Protein AF-A0A1V9ZSR0-F1 (afdb_monomer)

InterPro domains:
  IPR003439 ABC transporter-like, ATP-binding domain [PF00005] (178-309)
  IPR027417 P-loop containing nucleoside triphosphate hydrolase [G3DSA:3.40.50.300] (147-309)
  IPR027417 P-loop containing nucleoside triphosphate hydrolase [SSF52540] (153-309)
  IPR036640 ABC transporter type 1, transmembrane domain superfamily [G3DSA:1.20.1560.10] (23-143)
  IPR036640 ABC transporter type 1, transmembrane domain superfamily [SSF90123] (24-141)
  IPR050173 ATP-binding cassette transporter C-like [PTHR24223] (34-309)

Radius of gyration: 32.88 Å; Cα contacts (8 Å, |Δi|>4): 222; chains: 1; bounding box: 76×57×91 Å

Organism: NCBI:txid74557

Structure (mmCIF, N/CA/C/O backbone):
data_AF-A0A1V9ZSR0-F1
#
_entry.id   AF-A0A1V9ZSR0-F1
#
loop_
_atom_site.group_PDB
_atom_site.id
_atom_site.type_symbol
_atom_site.label_atom_id
_atom_site.label_alt_id
_atom_site.label_comp_id
_atom_site.label_asym_id
_atom_site.label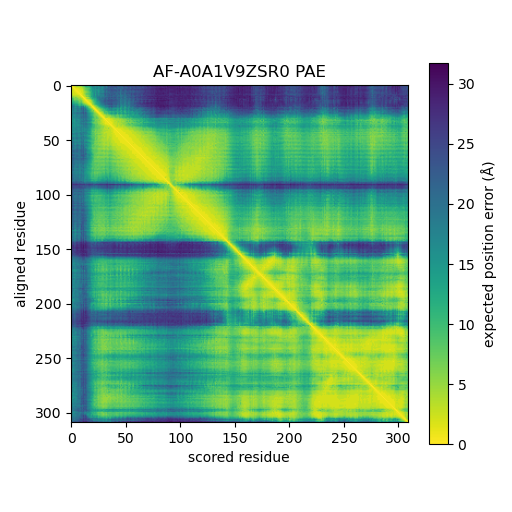_entity_id
_atom_site.label_seq_id
_atom_site.pdbx_PDB_ins_code
_atom_site.Cartn_x
_atom_site.Cartn_y
_atom_site.Cartn_z
_atom_site.occupancy
_atom_site.B_iso_or_equiv
_atom_site.auth_seq_id
_atom_site.auth_comp_id
_atom_site.auth_asym_id
_atom_site.auth_atom_id
_atom_site.pdbx_PDB_model_num
ATOM 1 N N . MET A 1 1 ? -5.307 -11.566 3.107 1.00 38.50 1 MET A N 1
ATOM 2 C CA . MET A 1 1 ? -4.228 -11.381 2.099 1.00 38.50 1 MET A CA 1
ATOM 3 C C . MET A 1 1 ? -3.275 -12.587 1.976 1.00 38.50 1 MET A C 1
ATOM 5 O O . MET A 1 1 ? -3.103 -13.081 0.871 1.00 38.50 1 MET A O 1
ATOM 9 N N . ARG A 1 2 ? -2.743 -13.153 3.077 1.00 34.56 2 ARG A N 1
ATOM 10 C CA . ARG A 1 2 ? -1.835 -14.334 3.077 1.00 34.56 2 ARG A CA 1
ATOM 11 C C . ARG A 1 2 ? -2.374 -15.590 2.365 1.00 34.56 2 ARG A C 1
ATOM 13 O O . ARG A 1 2 ? -1.640 -16.283 1.673 1.00 34.56 2 ARG A O 1
ATOM 20 N N . VAL A 1 3 ? -3.681 -15.845 2.465 1.00 35.69 3 VAL A N 1
ATOM 21 C CA . VAL A 1 3 ? -4.345 -16.976 1.785 1.00 35.69 3 VAL A CA 1
ATOM 22 C C . VAL A 1 3 ? -4.452 -16.764 0.269 1.00 35.69 3 VAL A C 1
ATOM 24 O O . VAL A 1 3 ? -4.444 -17.734 -0.482 1.00 35.69 3 VAL A O 1
ATOM 27 N N . ALA A 1 4 ? -4.521 -15.514 -0.201 1.00 33.56 4 ALA A N 1
ATOM 28 C CA . ALA A 1 4 ? -4.600 -15.207 -1.630 1.00 33.56 4 ALA A CA 1
ATOM 29 C C . ALA A 1 4 ? -3.247 -15.422 -2.324 1.00 33.56 4 ALA A C 1
ATOM 31 O O . ALA A 1 4 ? -3.214 -16.001 -3.404 1.00 33.56 4 ALA A O 1
ATOM 32 N N . ILE A 1 5 ? -2.145 -15.051 -1.664 1.00 42.84 5 ILE A N 1
ATOM 33 C CA . ILE A 1 5 ? -0.777 -15.288 -2.150 1.00 42.84 5 ILE A CA 1
ATOM 34 C C . ILE A 1 5 ? -0.454 -16.786 -2.143 1.00 42.84 5 ILE A C 1
ATOM 36 O O . ILE A 1 5 ? 0.040 -17.302 -3.140 1.00 42.84 5 ILE A O 1
ATOM 40 N N . ALA A 1 6 ? -0.822 -17.513 -1.080 1.00 40.66 6 ALA A N 1
ATOM 41 C CA . ALA A 1 6 ? -0.688 -18.969 -1.052 1.00 40.66 6 ALA A CA 1
ATOM 42 C C . ALA A 1 6 ? -1.517 -19.636 -2.167 1.00 40.66 6 ALA A C 1
ATOM 44 O O . ALA A 1 6 ? -0.995 -20.452 -2.918 1.00 40.66 6 ALA A O 1
ATOM 45 N N . ARG A 1 7 ? -2.787 -19.246 -2.354 1.00 40.16 7 ARG A N 1
ATOM 46 C CA . ARG A 1 7 ? -3.617 -19.763 -3.459 1.00 40.16 7 ARG A CA 1
ATOM 47 C C . ARG A 1 7 ? -3.071 -19.408 -4.838 1.00 40.16 7 ARG A C 1
ATOM 49 O O . ARG A 1 7 ? -3.235 -20.212 -5.746 1.00 40.16 7 ARG A O 1
ATOM 56 N N . ALA A 1 8 ? -2.446 -18.242 -4.996 1.00 40.38 8 ALA A N 1
ATOM 57 C CA . ALA A 1 8 ? -1.778 -17.875 -6.235 1.00 40.38 8 ALA A CA 1
ATOM 58 C C . ALA A 1 8 ? -0.561 -18.779 -6.468 1.00 40.38 8 ALA A C 1
ATOM 60 O O . ALA A 1 8 ? -0.513 -19.422 -7.500 1.00 40.38 8 ALA A O 1
ATOM 61 N N . LEU A 1 9 ? 0.348 -18.916 -5.496 1.00 43.06 9 LEU A N 1
ATOM 62 C CA . LEU A 1 9 ? 1.565 -19.741 -5.588 1.00 43.06 9 LEU A CA 1
ATOM 63 C C . LEU A 1 9 ? 1.313 -21.242 -5.814 1.00 43.06 9 LEU A C 1
ATOM 65 O O . LEU A 1 9 ? 2.171 -21.903 -6.386 1.00 43.06 9 LEU A O 1
ATOM 69 N N . TYR A 1 10 ? 0.173 -21.773 -5.361 1.00 47.12 10 TYR A N 1
ATOM 70 C CA . TYR A 1 10 ? -0.208 -23.181 -5.544 1.00 47.12 10 TYR A CA 1
ATOM 71 C C . TYR A 1 10 ? -1.084 -23.441 -6.781 1.00 47.12 10 TYR A C 1
ATOM 73 O O . TYR A 1 10 ? -1.443 -24.589 -7.040 1.00 47.12 10 TYR A O 1
ATOM 81 N N . GLN A 1 11 ? -1.462 -22.414 -7.546 1.00 41.16 11 GLN A N 1
ATOM 82 C CA . GLN A 1 11 ? -2.128 -22.625 -8.831 1.00 41.16 11 GLN A CA 1
ATOM 83 C C . GLN A 1 11 ? -1.070 -22.860 -9.905 1.00 41.16 11 GLN A C 1
ATOM 85 O O . GLN A 1 11 ? -0.485 -21.892 -10.368 1.00 41.16 11 GLN A O 1
ATOM 90 N N . ASP A 1 12 ? -0.841 -24.101 -10.339 1.00 38.28 12 ASP A N 1
ATOM 91 C CA . ASP A 1 12 ? 0.013 -24.385 -11.504 1.00 38.28 12 ASP A CA 1
ATOM 92 C C . ASP A 1 12 ? -0.436 -23.541 -12.709 1.00 38.28 12 ASP A C 1
ATOM 94 O O . ASP A 1 12 ? -1.454 -23.810 -13.351 1.00 38.28 12 ASP A O 1
ATOM 98 N N . LYS A 1 13 ? 0.289 -22.451 -12.967 1.00 44.69 13 LYS A N 1
ATOM 99 C CA . LYS A 1 13 ? 0.045 -21.520 -14.065 1.00 44.69 13 LYS A CA 1
ATOM 100 C C . LYS A 1 13 ? 1.369 -21.165 -14.708 1.00 44.69 13 LYS A C 1
ATOM 102 O O . LYS A 1 13 ? 2.335 -20.830 -14.026 1.00 44.69 13 LYS A O 1
ATOM 107 N N . ASP A 1 14 ? 1.360 -21.151 -16.033 1.00 37.88 14 ASP A N 1
ATOM 108 C CA . ASP A 1 14 ? 2.555 -20.963 -16.857 1.00 37.88 14 ASP A CA 1
ATOM 109 C C . ASP A 1 14 ? 3.159 -19.555 -16.754 1.00 37.88 14 ASP A C 1
ATOM 111 O O . ASP A 1 14 ? 4.296 -19.318 -17.165 1.00 37.88 14 ASP A O 1
ATOM 115 N N . THR A 1 15 ? 2.419 -18.565 -16.244 1.00 35.50 15 THR A N 1
ATOM 116 C CA . THR A 1 15 ? 2.908 -17.184 -16.155 1.00 35.50 15 THR A CA 1
ATOM 117 C C . THR A 1 15 ? 2.292 -16.438 -14.978 1.00 35.50 15 THR A C 1
ATOM 119 O O . THR A 1 15 ? 1.081 -16.237 -14.908 1.00 35.50 15 THR A O 1
ATOM 122 N N . TYR A 1 16 ? 3.154 -15.966 -14.080 1.00 44.91 16 TYR A N 1
ATOM 123 C CA . TYR A 1 16 ? 2.813 -15.020 -13.023 1.00 44.91 16 TYR A CA 1
ATOM 124 C C . TYR A 1 16 ? 3.445 -13.675 -13.364 1.00 44.91 16 TYR A C 1
ATOM 126 O O . TYR A 1 16 ? 4.667 -13.528 -13.304 1.00 44.91 16 TYR A O 1
ATOM 134 N N . LEU A 1 17 ? 2.621 -12.705 -13.750 1.00 40.00 17 LEU A N 1
ATOM 135 C CA . LEU A 1 17 ? 3.038 -11.311 -13.869 1.00 40.00 17 LEU A CA 1
ATOM 136 C C . LEU A 1 17 ? 2.990 -10.695 -12.469 1.00 40.00 17 LEU A C 1
ATOM 138 O O . LEU A 1 17 ? 1.942 -10.257 -12.005 1.00 40.00 17 LEU A O 1
ATOM 142 N N . LEU A 1 18 ? 4.125 -10.755 -11.774 1.00 45.31 18 LEU A N 1
ATOM 143 C CA . LEU A 1 18 ? 4.372 -9.989 -10.556 1.00 45.31 18 LEU A CA 1
ATOM 144 C C . LEU A 1 18 ? 4.968 -8.652 -10.996 1.00 45.31 18 LEU A C 1
ATOM 146 O O . LEU A 1 18 ? 6.127 -8.586 -11.404 1.00 45.31 18 LEU A O 1
ATOM 150 N N . ASP A 1 19 ? 4.136 -7.622 -10.990 1.00 43.19 19 ASP A N 1
ATOM 151 C CA . ASP A 1 19 ? 4.450 -6.271 -11.455 1.00 43.19 19 ASP A CA 1
ATOM 152 C C . ASP A 1 19 ? 5.243 -5.497 -10.382 1.00 43.19 19 ASP A C 1
ATOM 154 O O . ASP A 1 19 ? 4.685 -4.599 -9.770 1.00 43.19 19 ASP A O 1
ATOM 158 N N . ASP A 1 20 ? 6.477 -5.934 -10.055 1.00 49.72 20 ASP A N 1
ATOM 159 C CA . ASP A 1 20 ? 7.623 -5.098 -9.605 1.00 49.72 20 ASP A CA 1
ATOM 160 C C . ASP A 1 20 ? 8.626 -5.794 -8.647 1.00 49.72 20 ASP A C 1
ATOM 162 O O . ASP A 1 20 ? 8.288 -6.747 -7.934 1.00 49.72 20 ASP A O 1
ATOM 166 N N . PRO A 1 21 ? 9.853 -5.235 -8.496 1.00 44.72 21 PRO A N 1
ATOM 167 C CA . PRO A 1 21 ? 10.723 -5.430 -7.325 1.00 44.72 21 PRO A CA 1
ATOM 168 C C . PRO A 1 21 ? 10.053 -5.159 -5.958 1.00 44.72 21 PRO A C 1
ATOM 170 O O . PRO A 1 21 ? 10.631 -5.509 -4.932 1.00 44.72 21 PRO A O 1
ATOM 173 N N . LEU A 1 22 ? 8.836 -4.605 -5.905 1.00 44.34 22 LEU A N 1
ATOM 174 C CA . LEU A 1 22 ? 8.025 -4.478 -4.687 1.00 44.34 22 LEU A CA 1
ATOM 175 C C . LEU A 1 22 ? 7.529 -5.826 -4.138 1.00 44.34 22 LEU A C 1
ATOM 177 O O . LEU A 1 22 ? 7.299 -5.927 -2.935 1.00 44.34 22 LEU A O 1
ATOM 181 N N . ALA A 1 23 ? 7.476 -6.896 -4.942 1.00 49.56 23 ALA A N 1
ATOM 182 C CA . ALA A 1 23 ? 7.280 -8.252 -4.412 1.00 49.56 23 ALA A CA 1
ATOM 183 C C . ALA A 1 23 ? 8.415 -8.662 -3.443 1.00 49.56 23 ALA A C 1
ATOM 185 O O . ALA A 1 23 ? 8.215 -9.463 -2.532 1.00 49.56 23 ALA A O 1
ATOM 186 N N . ALA A 1 24 ? 9.604 -8.052 -3.556 1.00 46.72 24 ALA A N 1
ATOM 187 C CA . ALA A 1 24 ? 10.665 -8.231 -2.568 1.00 46.72 24 ALA A CA 1
ATOM 188 C C . ALA A 1 24 ? 10.344 -7.560 -1.217 1.00 46.72 24 ALA A C 1
ATOM 190 O O . ALA A 1 24 ? 10.884 -7.984 -0.198 1.00 46.72 24 ALA A O 1
ATOM 191 N N . VAL A 1 25 ? 9.443 -6.571 -1.162 1.00 49.88 25 VAL A N 1
ATOM 192 C CA . VAL A 1 25 ? 8.968 -5.983 0.106 1.00 49.88 25 VAL A CA 1
ATOM 193 C C . VAL A 1 25 ? 8.082 -6.973 0.870 1.00 49.88 25 VAL A C 1
ATOM 195 O O . VAL A 1 25 ? 8.162 -7.036 2.098 1.00 49.88 25 VAL A O 1
ATOM 198 N N . GLU A 1 26 ? 7.321 -7.826 0.174 1.00 54.66 26 GLU A N 1
ATOM 199 C CA . GLU A 1 26 ? 6.582 -8.932 0.806 1.00 54.66 26 GLU A CA 1
ATOM 200 C C . GLU A 1 26 ? 7.530 -9.930 1.489 1.00 54.66 26 GLU A C 1
ATOM 202 O O . GLU A 1 26 ? 7.230 -10.418 2.581 1.00 54.66 26 GLU A O 1
ATOM 207 N N . SER A 1 27 ? 8.736 -10.133 0.940 1.00 54.34 27 SER A N 1
ATOM 208 C CA . SER A 1 27 ? 9.739 -11.019 1.547 1.00 54.34 27 SER A CA 1
ATOM 209 C C . SER A 1 27 ? 10.166 -10.599 2.951 1.00 54.34 27 SER A C 1
ATOM 211 O O . SER A 1 27 ? 10.491 -11.456 3.771 1.00 54.34 27 SER A O 1
ATOM 213 N N . ARG A 1 28 ? 10.112 -9.298 3.272 1.00 58.88 28 ARG A N 1
ATOM 214 C CA . ARG A 1 28 ? 10.473 -8.799 4.604 1.00 58.88 28 ARG A CA 1
ATOM 215 C C . ARG A 1 28 ? 9.463 -9.245 5.660 1.00 58.88 28 ARG A C 1
ATOM 217 O O . ARG A 1 28 ? 9.859 -9.563 6.778 1.00 58.88 28 ARG A O 1
ATOM 224 N N . LYS A 1 29 ? 8.177 -9.305 5.297 1.00 62.16 29 LYS A N 1
ATOM 225 C CA . LYS A 1 29 ? 7.094 -9.729 6.199 1.00 62.16 29 LYS A CA 1
ATOM 226 C C . LYS A 1 29 ? 7.102 -11.238 6.442 1.00 62.16 29 LYS A C 1
ATOM 228 O O . LYS A 1 29 ? 6.816 -11.667 7.556 1.00 62.16 29 LYS A O 1
ATOM 233 N N . ASP A 1 30 ? 7.485 -12.020 5.435 1.00 67.75 30 ASP A N 1
ATOM 234 C CA . ASP A 1 30 ? 7.467 -13.487 5.491 1.00 67.75 30 ASP A CA 1
ATOM 235 C C . ASP A 1 30 ? 8.864 -14.110 5.697 1.00 67.75 30 ASP A C 1
ATOM 237 O O . ASP A 1 30 ? 9.028 -15.329 5.667 1.00 67.75 30 ASP A O 1
ATOM 241 N N . PHE A 1 31 ? 9.882 -13.293 5.988 1.00 70.75 31 PHE A N 1
ATOM 242 C CA . PHE A 1 31 ? 11.266 -13.739 6.188 1.00 70.75 31 PHE A CA 1
ATOM 243 C C . PHE A 1 31 ? 11.400 -14.822 7.269 1.00 70.75 31 PHE A C 1
ATOM 245 O O . PHE A 1 31 ? 12.129 -15.800 7.094 1.00 70.75 31 PHE A O 1
ATOM 252 N N . VAL A 1 32 ? 10.667 -14.677 8.379 1.00 76.31 32 VAL A N 1
ATOM 253 C CA . VAL A 1 32 ? 10.659 -15.660 9.476 1.00 76.31 32 VAL A CA 1
ATOM 254 C C . VAL A 1 32 ? 10.123 -17.008 8.993 1.00 76.31 32 VAL A C 1
ATOM 256 O O . VAL A 1 32 ? 10.671 -18.047 9.353 1.00 76.31 32 VAL A O 1
ATOM 259 N N . LEU A 1 33 ? 9.104 -16.994 8.129 1.00 74.56 33 LEU A N 1
ATOM 260 C CA . LEU A 1 33 ? 8.520 -18.193 7.534 1.00 74.56 33 LEU A CA 1
ATOM 261 C C . LEU A 1 33 ? 9.526 -18.872 6.599 1.00 74.56 33 LEU A C 1
ATOM 263 O O . LEU A 1 33 ? 9.777 -20.069 6.720 1.00 74.56 33 LEU A O 1
ATOM 267 N N . PHE A 1 34 ? 10.163 -18.106 5.712 1.00 77.50 34 PHE A N 1
ATOM 268 C CA . PHE A 1 34 ? 11.172 -18.645 4.797 1.00 77.50 34 PHE A CA 1
ATOM 269 C C . PHE A 1 34 ? 12.371 -19.235 5.534 1.00 77.50 34 PHE A C 1
ATOM 271 O O . PHE A 1 34 ? 12.889 -20.269 5.112 1.00 77.50 34 PHE A O 1
ATOM 278 N N . LYS A 1 35 ? 12.768 -18.623 6.656 1.00 78.44 35 LYS A N 1
ATOM 279 C CA . LYS A 1 35 ? 13.809 -19.160 7.533 1.00 78.44 35 LYS A CA 1
ATOM 280 C C . LYS A 1 35 ? 13.365 -20.428 8.256 1.00 78.44 35 LYS A C 1
ATOM 282 O O . LYS A 1 35 ? 14.154 -21.361 8.353 1.00 78.44 35 LYS A O 1
ATOM 287 N N . ALA A 1 36 ? 12.121 -20.478 8.728 1.00 81.94 36 ALA A N 1
ATOM 288 C CA . ALA A 1 36 ? 11.572 -21.647 9.410 1.00 81.94 36 ALA A CA 1
ATOM 289 C C . ALA A 1 36 ? 11.475 -22.876 8.491 1.00 81.94 36 ALA A C 1
ATOM 291 O O . ALA A 1 36 ? 11.762 -23.985 8.931 1.00 81.94 36 ALA A O 1
ATOM 292 N N . PHE A 1 37 ? 11.115 -22.684 7.219 1.00 84.81 37 PHE A N 1
ATOM 293 C CA . PHE A 1 37 ? 10.997 -23.774 6.241 1.00 84.81 37 PHE A CA 1
ATOM 294 C C . PHE A 1 37 ? 12.263 -24.020 5.406 1.00 84.81 37 PHE A C 1
ATOM 296 O O . PHE A 1 37 ? 12.279 -24.936 4.589 1.00 84.81 37 PHE A O 1
ATOM 303 N N . ASN A 1 38 ? 13.318 -23.227 5.608 1.00 84.62 38 ASN A N 1
ATOM 304 C CA . ASN A 1 38 ? 14.593 -23.327 4.897 1.00 84.62 38 ASN A CA 1
ATOM 305 C C . ASN A 1 38 ? 14.472 -23.242 3.350 1.00 84.62 38 ASN A C 1
ATOM 307 O O . ASN A 1 38 ? 15.120 -23.990 2.622 1.00 84.62 38 ASN A O 1
ATOM 311 N N . ILE A 1 39 ? 13.604 -22.351 2.841 1.00 84.12 39 ILE A N 1
ATOM 312 C CA . ILE A 1 39 ? 13.281 -22.193 1.397 1.00 84.12 39 ILE A CA 1
ATOM 313 C C . ILE A 1 39 ? 14.028 -20.989 0.768 1.00 84.12 39 ILE A C 1
ATOM 315 O O . ILE A 1 39 ? 13.742 -20.562 -0.352 1.00 84.12 39 ILE A O 1
ATOM 319 N N . GLN A 1 40 ? 15.008 -20.406 1.463 1.00 82.75 40 GLN A N 1
ATOM 320 C CA . GLN A 1 40 ? 15.670 -19.164 1.039 1.00 82.75 40 GLN A CA 1
ATOM 321 C C . GLN A 1 40 ? 16.329 -19.301 -0.337 1.00 82.75 40 GLN A C 1
ATOM 323 O O . GLN A 1 40 ? 16.150 -18.424 -1.178 1.00 82.75 40 GLN A O 1
ATOM 328 N N . ASP A 1 41 ? 17.012 -20.415 -0.604 1.00 85.06 41 ASP A N 1
ATOM 329 C CA . ASP A 1 41 ? 17.726 -20.624 -1.870 1.00 85.06 41 ASP A CA 1
ATOM 330 C C . ASP A 1 41 ? 16.773 -20.676 -3.070 1.00 85.06 41 ASP A C 1
ATOM 332 O O . ASP A 1 41 ? 17.037 -20.083 -4.117 1.00 85.06 41 ASP A O 1
ATOM 336 N N . THR A 1 42 ? 15.610 -21.314 -2.900 1.00 82.88 42 THR A N 1
ATOM 337 C CA . THR A 1 42 ? 14.574 -21.370 -3.944 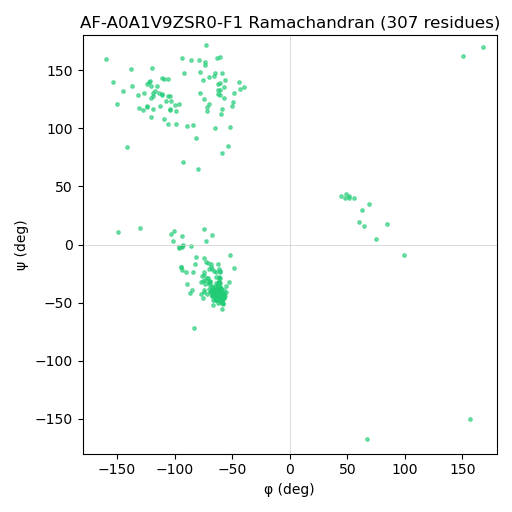1.00 82.88 42 THR A CA 1
ATOM 338 C C . THR A 1 42 ? 14.001 -19.979 -4.214 1.00 82.88 42 THR A C 1
ATOM 340 O O . THR A 1 42 ? 13.770 -19.602 -5.365 1.00 82.88 42 THR A O 1
ATOM 343 N N . TYR A 1 43 ? 13.802 -19.186 -3.159 1.00 79.12 43 TYR A N 1
ATOM 344 C CA . TYR A 1 43 ? 13.315 -17.816 -3.284 1.00 79.12 43 TYR A CA 1
ATOM 345 C C . TYR A 1 43 ? 14.344 -16.895 -3.959 1.00 79.12 43 TYR A C 1
ATOM 347 O O . TYR A 1 43 ? 13.991 -16.136 -4.861 1.00 79.12 43 TYR A O 1
ATOM 355 N N . ILE A 1 44 ? 15.622 -17.000 -3.583 1.00 82.38 44 ILE A N 1
ATOM 356 C CA . ILE A 1 44 ? 16.723 -16.244 -4.198 1.00 82.38 44 ILE A CA 1
ATOM 357 C C . ILE A 1 44 ? 16.834 -16.588 -5.686 1.00 82.38 44 ILE A C 1
ATOM 359 O O . ILE A 1 44 ? 16.908 -15.679 -6.514 1.00 82.38 44 ILE A O 1
ATOM 363 N N . ALA A 1 45 ? 16.769 -17.874 -6.044 1.00 85.88 45 ALA A N 1
ATOM 364 C CA . ALA A 1 45 ? 16.783 -18.310 -7.440 1.00 85.88 45 ALA A CA 1
ATOM 365 C C . ALA A 1 45 ? 15.603 -17.724 -8.237 1.00 85.88 45 ALA A C 1
ATOM 367 O O . ALA A 1 45 ? 15.780 -17.237 -9.356 1.00 85.88 45 ALA A O 1
ATOM 368 N N . LYS A 1 46 ? 14.403 -17.695 -7.642 1.00 83.38 46 LYS A N 1
ATOM 369 C CA . LYS A 1 46 ? 13.224 -17.065 -8.251 1.00 83.38 46 LYS A CA 1
ATOM 370 C C . LYS A 1 46 ? 13.420 -15.560 -8.452 1.00 83.38 46 LYS A C 1
ATOM 372 O O . LYS A 1 46 ? 13.115 -15.052 -9.530 1.00 83.38 46 LYS A O 1
ATOM 377 N N . GLN A 1 47 ? 13.949 -14.852 -7.454 1.00 79.94 47 GLN A N 1
ATOM 378 C CA . GLN A 1 47 ? 14.207 -13.414 -7.551 1.00 79.94 47 GLN A CA 1
ATOM 379 C C . GLN A 1 47 ? 15.266 -13.100 -8.617 1.00 79.94 47 GLN A C 1
ATOM 381 O O . GLN A 1 47 ? 15.096 -12.153 -9.385 1.00 79.94 47 GLN A O 1
ATOM 386 N N . ALA A 1 48 ? 16.319 -13.916 -8.712 1.00 85.06 48 ALA A N 1
ATOM 387 C CA . ALA A 1 48 ? 17.342 -13.792 -9.745 1.00 85.06 48 ALA A CA 1
ATOM 388 C C . ALA A 1 48 ? 16.751 -13.962 -11.155 1.00 85.06 48 ALA A C 1
ATOM 390 O O . ALA A 1 48 ? 17.058 -13.175 -12.045 1.00 85.06 48 ALA A O 1
ATOM 391 N N . LEU A 1 49 ? 15.839 -14.922 -11.346 1.00 88.31 49 LEU A N 1
ATOM 392 C CA . LEU A 1 49 ? 15.139 -15.123 -12.619 1.00 88.31 49 LEU A CA 1
ATOM 393 C C . LEU A 1 49 ? 14.259 -13.921 -12.997 1.00 88.31 49 LEU A C 1
ATOM 395 O O . LEU A 1 49 ? 14.214 -13.527 -14.163 1.00 88.31 49 LEU A O 1
ATOM 399 N N . LEU A 1 50 ? 13.554 -13.328 -12.029 1.00 82.69 50 LEU A N 1
ATOM 400 C CA . LEU A 1 50 ? 12.748 -12.124 -12.264 1.00 82.69 50 LEU A CA 1
ATOM 401 C C . LEU A 1 50 ? 13.625 -10.914 -12.616 1.00 82.69 50 LEU A C 1
ATOM 403 O O . LEU A 1 50 ? 13.294 -10.167 -13.539 1.00 82.69 50 LEU A O 1
ATOM 407 N N . LEU A 1 51 ? 14.758 -10.751 -11.928 1.00 85.31 51 LEU A N 1
ATOM 408 C CA . LEU A 1 51 ? 15.727 -9.702 -12.233 1.00 85.31 51 LEU A CA 1
ATOM 409 C C . LEU A 1 51 ? 16.316 -9.880 -13.637 1.00 85.31 51 LEU A C 1
ATOM 411 O O . LEU A 1 51 ? 16.365 -8.909 -14.387 1.00 85.31 51 LEU A O 1
ATOM 415 N N . ASP A 1 52 ? 16.691 -11.104 -14.015 1.00 89.62 52 ASP A N 1
ATOM 416 C CA . ASP A 1 52 ? 17.209 -11.422 -15.351 1.00 89.62 52 ASP A CA 1
ATOM 417 C C . ASP A 1 52 ? 16.172 -11.099 -16.441 1.00 89.62 52 ASP A C 1
ATOM 419 O O . ASP A 1 52 ? 16.491 -10.457 -17.439 1.00 89.62 52 ASP A O 1
ATOM 423 N N . LYS A 1 53 ? 14.888 -11.422 -16.229 1.00 86.56 53 LYS A N 1
ATOM 424 C CA . LYS A 1 53 ? 13.813 -11.025 -17.161 1.00 86.56 53 LYS A CA 1
ATOM 425 C C . LYS A 1 53 ? 13.743 -9.509 -17.369 1.00 86.56 53 LYS A C 1
ATOM 427 O O . LYS A 1 53 ? 13.643 -9.065 -18.514 1.00 86.56 53 LYS A O 1
ATOM 432 N N . ASN A 1 54 ? 13.820 -8.723 -16.294 1.00 84.00 54 ASN A N 1
ATOM 433 C CA . ASN A 1 54 ? 13.826 -7.262 -16.390 1.00 84.00 54 ASN A CA 1
ATOM 434 C C . ASN A 1 54 ? 15.104 -6.742 -17.075 1.00 84.00 54 ASN A C 1
ATOM 436 O O . ASN A 1 54 ? 15.046 -5.907 -17.978 1.00 84.00 54 ASN A O 1
ATOM 440 N N . GLN A 1 55 ? 16.265 -7.283 -16.700 1.00 87.31 55 GLN A N 1
ATOM 441 C CA . GLN A 1 55 ? 17.553 -6.913 -17.284 1.00 87.31 55 GLN A CA 1
ATOM 442 C C . GLN A 1 55 ? 17.624 -7.219 -18.777 1.00 87.31 55 GLN A C 1
ATOM 444 O O . GLN A 1 55 ? 18.156 -6.401 -19.521 1.00 87.31 55 GLN A O 1
ATOM 449 N N . ARG A 1 56 ? 17.050 -8.333 -19.244 1.00 88.19 56 ARG A N 1
ATOM 450 C CA . ARG A 1 56 ? 16.958 -8.643 -20.678 1.00 88.19 56 ARG A CA 1
ATOM 451 C C . ARG A 1 56 ? 16.201 -7.551 -21.426 1.00 88.19 56 ARG A C 1
ATOM 453 O O . ARG A 1 56 ? 16.726 -7.021 -22.400 1.00 88.19 56 ARG A O 1
ATOM 460 N N . ALA A 1 57 ? 15.014 -7.169 -20.952 1.00 83.44 57 ALA A N 1
ATOM 461 C CA . ALA A 1 57 ? 14.228 -6.101 -21.573 1.00 83.44 57 ALA A CA 1
ATOM 462 C C . ALA A 1 57 ? 14.985 -4.759 -21.587 1.00 83.44 57 ALA A C 1
ATOM 464 O O . ALA A 1 57 ? 15.026 -4.072 -22.610 1.00 83.44 57 ALA A O 1
ATOM 465 N N . TYR A 1 58 ? 15.648 -4.420 -20.480 1.00 82.75 58 TYR A N 1
ATOM 466 C CA . TYR A 1 58 ? 16.465 -3.212 -20.379 1.00 82.75 58 TYR A CA 1
ATOM 467 C C . TYR A 1 58 ? 17.681 -3.240 -21.320 1.00 82.75 58 TYR A C 1
ATOM 469 O O . TYR A 1 58 ? 17.957 -2.264 -22.018 1.00 82.75 58 TYR A O 1
ATOM 477 N N . TYR A 1 59 ? 18.376 -4.376 -21.398 1.00 89.62 59 TYR A N 1
ATOM 478 C CA . TYR A 1 59 ? 19.515 -4.576 -22.289 1.00 89.62 59 TYR A CA 1
ATOM 479 C C . TYR A 1 59 ? 19.111 -4.431 -23.757 1.00 89.62 59 TYR A C 1
ATOM 481 O O . TYR A 1 59 ? 19.790 -3.737 -24.509 1.00 89.62 59 TYR A O 1
ATOM 489 N N . LEU A 1 60 ? 17.977 -5.020 -24.152 1.00 88.25 60 LEU A N 1
ATOM 490 C CA . LEU A 1 60 ? 17.402 -4.864 -25.489 1.00 88.25 60 LEU A CA 1
ATOM 491 C C . LEU A 1 60 ? 17.145 -3.384 -25.831 1.00 88.25 60 LEU A C 1
ATOM 493 O O . LEU A 1 60 ? 17.485 -2.960 -26.933 1.00 88.25 60 LEU A O 1
ATOM 497 N N . SER A 1 61 ? 16.638 -2.590 -24.882 1.00 82.88 61 SER A N 1
ATOM 498 C CA . SER A 1 61 ? 16.408 -1.143 -25.058 1.00 82.88 61 SER A CA 1
ATOM 499 C C . SER A 1 61 ? 17.708 -0.334 -25.224 1.00 82.88 61 SER A C 1
ATOM 501 O O . SER A 1 61 ? 17.818 0.546 -26.091 1.00 82.88 61 SER A O 1
ATOM 503 N N . ILE A 1 62 ? 18.749 -0.659 -24.448 1.00 84.00 62 ILE A N 1
ATOM 504 C CA . ILE A 1 62 ? 20.078 -0.048 -24.624 1.00 84.00 62 ILE A CA 1
ATOM 505 C C . ILE A 1 62 ? 20.660 -0.440 -25.982 1.00 84.00 62 ILE A C 1
ATOM 507 O O . ILE A 1 62 ? 21.121 0.428 -26.724 1.00 84.00 62 ILE A O 1
ATOM 511 N N . ALA A 1 63 ? 20.614 -1.727 -26.326 1.00 89.5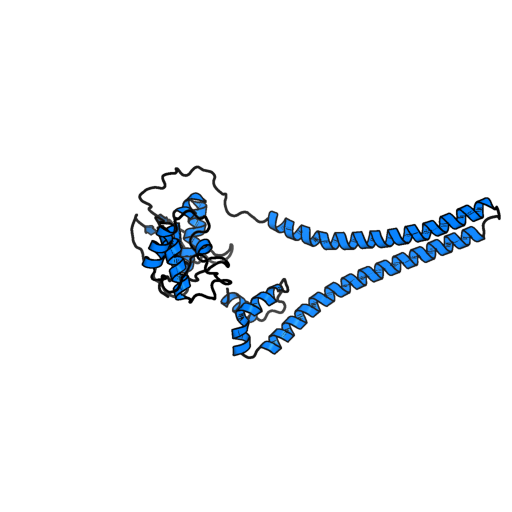6 63 ALA A N 1
ATOM 512 C CA . ALA A 1 63 ? 21.144 -2.241 -27.581 1.00 89.56 63 ALA A CA 1
ATOM 513 C C . ALA A 1 63 ? 20.465 -1.583 -28.792 1.00 89.56 63 ALA A C 1
ATOM 515 O O . ALA A 1 63 ? 21.162 -1.174 -29.721 1.00 89.56 63 ALA A O 1
ATOM 516 N N . SER A 1 64 ? 19.139 -1.392 -28.763 1.00 86.50 64 SER A N 1
ATOM 517 C CA . SER A 1 64 ? 18.423 -0.671 -29.824 1.00 86.50 64 SER A CA 1
ATOM 518 C C . SER A 1 64 ? 18.846 0.796 -29.930 1.00 86.50 64 SER A C 1
ATOM 520 O O . SER A 1 64 ? 18.999 1.308 -31.038 1.00 86.50 64 SER A O 1
ATOM 522 N N . THR A 1 65 ? 19.104 1.459 -28.798 1.00 82.31 65 THR A N 1
ATOM 523 C CA . THR A 1 65 ? 19.577 2.854 -28.778 1.00 82.31 65 THR A CA 1
ATOM 524 C C . THR A 1 65 ? 20.989 2.971 -29.361 1.00 82.31 65 THR A C 1
ATOM 526 O O . THR A 1 65 ? 21.248 3.849 -30.184 1.00 82.31 65 THR A O 1
ATOM 529 N N . CYS A 1 66 ? 21.899 2.065 -28.989 1.00 85.75 66 CYS A N 1
ATOM 530 C CA . CYS A 1 66 ? 23.259 2.020 -29.533 1.00 85.75 66 CYS A CA 1
ATOM 531 C C . CYS A 1 66 ? 23.267 1.701 -31.032 1.00 85.75 66 CYS A C 1
ATOM 533 O O . CYS A 1 66 ? 23.996 2.334 -31.793 1.00 85.75 66 CYS A O 1
ATOM 535 N N . TRP A 1 67 ? 22.439 0.747 -31.466 1.00 89.56 67 TRP A N 1
ATOM 536 C CA . TRP A 1 67 ? 22.307 0.396 -32.879 1.00 89.56 67 TRP A CA 1
ATOM 537 C C . TRP A 1 67 ? 21.844 1.591 -33.718 1.00 89.56 67 TRP A C 1
ATOM 539 O O . TRP A 1 67 ? 22.427 1.867 -34.766 1.00 89.56 67 TRP A O 1
ATOM 549 N N . LEU A 1 68 ? 20.842 2.332 -33.235 1.00 86.06 68 LEU A N 1
ATOM 550 C CA . LEU A 1 68 ? 20.366 3.547 -33.892 1.00 86.06 68 LEU A CA 1
ATOM 551 C C . LEU A 1 68 ? 21.464 4.619 -33.951 1.00 86.06 68 LEU A C 1
ATOM 553 O O . LEU A 1 68 ? 21.671 5.216 -35.006 1.00 86.06 68 LEU A O 1
ATOM 557 N N . GLY A 1 69 ? 22.202 4.814 -32.854 1.00 84.62 69 GLY A N 1
ATOM 558 C CA . GLY A 1 69 ? 23.320 5.758 -32.789 1.00 84.62 69 GLY A CA 1
ATOM 559 C C . GLY A 1 69 ? 24.404 5.467 -33.830 1.00 84.62 69 GLY A C 1
ATOM 560 O O . GLY A 1 69 ? 24.743 6.349 -34.617 1.00 84.62 69 GLY A O 1
ATOM 561 N N . LEU A 1 70 ? 24.863 4.213 -33.912 1.00 88.25 70 LEU A N 1
ATOM 562 C CA . LEU A 1 70 ? 25.865 3.780 -34.897 1.00 88.25 70 LEU A CA 1
ATOM 563 C C . LEU A 1 70 ? 25.399 3.997 -36.343 1.00 88.25 70 LEU A C 1
ATOM 565 O O . LEU A 1 70 ? 26.194 4.356 -37.211 1.00 88.25 70 LEU A O 1
ATOM 569 N N . ARG A 1 71 ? 24.109 3.782 -36.629 1.00 87.88 71 ARG A N 1
ATOM 570 C CA . ARG A 1 71 ? 23.551 4.009 -37.972 1.00 87.88 71 ARG A CA 1
ATOM 571 C C . ARG A 1 71 ? 23.519 5.487 -38.341 1.00 87.88 71 ARG A C 1
ATOM 573 O O . ARG A 1 71 ? 23.839 5.813 -39.482 1.00 87.88 71 ARG A O 1
ATOM 580 N N . LEU A 1 72 ? 23.169 6.362 -37.400 1.00 85.31 72 LEU A N 1
ATOM 581 C CA . LEU A 1 72 ? 23.172 7.808 -37.624 1.00 85.31 72 LEU A CA 1
ATOM 582 C C . LEU A 1 72 ? 24.591 8.341 -37.859 1.00 85.31 72 LEU A C 1
ATOM 584 O O . LEU A 1 72 ? 24.796 9.101 -38.800 1.00 85.31 72 LEU A O 1
ATOM 588 N N . GLU A 1 73 ? 25.573 7.886 -37.077 1.00 86.00 73 GLU A N 1
ATOM 589 C CA . GLU A 1 73 ? 26.986 8.252 -37.271 1.00 86.00 73 GLU A CA 1
ATOM 590 C C . GLU A 1 73 ? 27.540 7.739 -38.610 1.00 86.00 73 GLU A C 1
ATOM 592 O O . GLU A 1 73 ? 28.281 8.440 -39.301 1.00 86.00 73 GLU A O 1
ATOM 597 N N . PHE A 1 74 ? 27.145 6.537 -39.039 1.00 90.00 74 PHE A N 1
ATOM 598 C CA . PHE A 1 74 ? 27.539 6.019 -40.349 1.00 90.00 74 PHE A CA 1
ATOM 599 C C . PHE A 1 74 ? 26.978 6.868 -41.502 1.00 90.00 74 PHE A C 1
ATOM 601 O O . PHE A 1 74 ? 27.691 7.173 -42.454 1.00 90.00 74 PHE A O 1
ATOM 608 N N . ILE A 1 75 ? 25.710 7.282 -41.420 1.00 89.06 75 ILE A N 1
ATOM 609 C CA . ILE A 1 75 ? 25.100 8.151 -42.438 1.00 89.06 75 ILE A CA 1
ATOM 610 C C . ILE A 1 75 ? 25.807 9.512 -42.477 1.00 89.06 75 ILE A C 1
ATOM 612 O O . ILE A 1 75 ? 26.084 10.021 -43.564 1.00 89.06 75 ILE A O 1
ATOM 616 N N . ASP A 1 76 ? 26.143 10.070 -41.313 1.00 88.25 76 ASP A N 1
ATOM 617 C CA . ASP A 1 76 ? 26.864 11.339 -41.219 1.00 88.25 76 ASP A CA 1
ATOM 618 C C . ASP A 1 76 ? 28.274 11.270 -41.822 1.00 88.25 76 ASP A C 1
ATOM 620 O O . ASP A 1 76 ? 28.648 12.107 -42.643 1.00 88.25 76 ASP A O 1
ATOM 624 N N . THR A 1 77 ? 29.052 10.243 -41.477 1.00 88.62 77 THR A N 1
ATOM 625 C CA . THR A 1 77 ? 30.408 10.077 -42.026 1.00 88.62 77 THR A CA 1
ATOM 626 C C . THR A 1 77 ? 30.389 9.935 -43.547 1.00 88.62 77 THR A C 1
ATOM 628 O O . THR A 1 77 ? 31.210 10.549 -44.232 1.00 88.62 77 THR A O 1
ATOM 631 N N . VAL A 1 78 ? 29.411 9.207 -44.100 1.00 91.62 78 VAL A N 1
ATOM 632 C CA . VAL A 1 78 ? 29.209 9.109 -45.552 1.00 91.62 78 VAL A CA 1
ATOM 633 C C . VAL A 1 78 ? 28.851 10.474 -46.148 1.00 91.62 78 VAL A C 1
ATOM 635 O O . VAL A 1 78 ? 29.488 10.890 -47.118 1.00 91.62 78 VAL A O 1
ATOM 638 N N . ALA A 1 79 ? 27.905 11.209 -45.558 1.00 89.25 79 ALA A N 1
ATOM 639 C CA . ALA A 1 79 ? 27.502 12.534 -46.036 1.00 89.25 79 ALA A CA 1
ATOM 640 C C . ALA A 1 79 ? 28.657 13.553 -45.993 1.00 89.25 79 ALA A C 1
ATOM 642 O O . ALA A 1 79 ? 28.907 14.258 -46.974 1.00 89.25 79 ALA A O 1
ATOM 643 N N . THR A 1 80 ? 29.413 13.574 -44.897 1.00 88.81 80 THR A N 1
ATOM 644 C CA . THR A 1 80 ? 30.576 14.447 -44.703 1.00 88.81 80 THR A CA 1
ATOM 645 C C . THR A 1 80 ? 31.708 14.092 -45.672 1.00 88.81 80 THR A C 1
ATOM 647 O O . THR A 1 80 ? 32.331 14.987 -46.244 1.00 88.81 80 THR A O 1
ATOM 650 N N . SER A 1 81 ? 31.945 12.801 -45.938 1.00 90.00 81 SER A N 1
ATOM 651 C CA . SER A 1 81 ? 32.949 12.359 -46.920 1.00 90.00 81 SER A CA 1
ATOM 652 C C . SER A 1 81 ? 32.601 12.779 -48.355 1.00 90.00 81 SER A C 1
ATOM 654 O O . SER A 1 81 ? 33.474 13.234 -49.095 1.00 90.00 81 SER A O 1
ATOM 656 N N . LEU A 1 82 ? 31.318 12.709 -48.728 1.00 89.62 82 LEU A N 1
ATOM 657 C CA . LEU A 1 82 ? 30.808 13.192 -50.013 1.00 89.62 82 LEU A CA 1
ATOM 658 C C . LEU A 1 82 ? 30.959 14.712 -50.138 1.00 89.62 82 LEU A C 1
ATOM 660 O O . LEU A 1 82 ? 31.440 15.195 -51.162 1.00 89.62 82 LEU A O 1
ATOM 664 N N . ALA A 1 83 ? 30.605 15.462 -49.091 1.00 87.50 83 ALA A N 1
ATOM 665 C CA . ALA A 1 83 ? 30.765 16.914 -49.058 1.00 87.50 83 ALA A CA 1
ATOM 666 C C . ALA A 1 83 ? 32.241 17.333 -49.180 1.00 87.50 83 ALA A C 1
ATOM 668 O O . ALA A 1 83 ? 32.564 18.237 -49.953 1.00 87.50 83 ALA A O 1
ATOM 669 N N . ALA A 1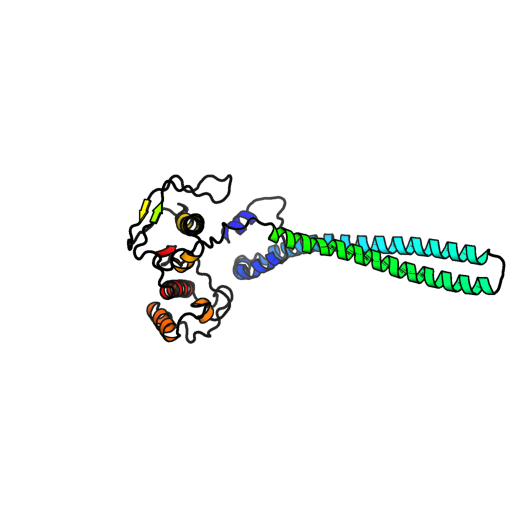 84 ? 33.147 16.636 -48.484 1.00 88.88 84 ALA A N 1
ATOM 670 C CA . ALA A 1 84 ? 34.587 16.851 -48.600 1.00 88.88 84 ALA A CA 1
ATOM 671 C C . ALA A 1 84 ? 35.105 16.548 -50.017 1.00 88.88 84 ALA A C 1
ATOM 673 O O . ALA A 1 84 ? 35.861 17.340 -50.577 1.00 88.88 84 ALA A O 1
ATOM 674 N N . GLY A 1 85 ? 34.669 15.436 -50.621 1.00 88.88 85 GLY A N 1
ATOM 675 C CA . GLY A 1 85 ? 35.040 15.065 -51.990 1.00 88.88 85 GLY A CA 1
ATOM 676 C C . GLY A 1 85 ? 34.600 16.106 -53.024 1.00 88.88 85 GLY A C 1
ATOM 677 O O . GLY A 1 85 ? 35.399 16.518 -53.863 1.00 88.88 85 GLY A O 1
ATOM 678 N N . LEU A 1 86 ? 33.362 16.601 -52.919 1.00 86.38 86 LEU A N 1
ATOM 679 C CA . LEU A 1 86 ? 32.848 17.664 -53.790 1.00 86.38 86 LEU A CA 1
ATOM 680 C C . LEU A 1 86 ? 33.608 18.985 -53.610 1.00 86.38 86 LEU A C 1
ATOM 682 O O . LEU A 1 86 ? 33.888 19.667 -54.596 1.00 86.38 86 LEU A O 1
ATOM 686 N N . ALA A 1 87 ? 33.979 19.330 -52.374 1.00 86.00 87 ALA A N 1
ATOM 687 C CA . ALA A 1 87 ? 34.771 20.524 -52.092 1.00 86.00 87 ALA A CA 1
ATOM 688 C C . ALA A 1 87 ? 36.180 20.458 -52.712 1.00 86.00 87 ALA A C 1
ATOM 690 O O . ALA A 1 87 ? 36.699 21.484 -53.144 1.00 86.00 87 ALA A O 1
ATOM 691 N N . LEU A 1 88 ? 36.787 19.269 -52.805 1.00 85.62 88 LEU A N 1
ATOM 692 C CA . LEU A 1 88 ? 38.095 19.081 -53.445 1.00 85.62 88 LEU A CA 1
ATOM 693 C C . LEU A 1 88 ? 38.038 19.172 -54.979 1.00 85.62 88 LEU A C 1
ATOM 695 O O . LEU A 1 88 ? 39.012 19.598 -55.594 1.00 85.62 88 LEU A O 1
ATOM 699 N N . CYS A 1 89 ? 36.920 18.788 -55.600 1.00 84.31 89 CYS A N 1
ATOM 700 C CA . CYS A 1 89 ? 36.745 18.849 -57.057 1.00 84.31 89 CYS A CA 1
ATOM 701 C C . CYS A 1 89 ? 36.358 20.244 -57.585 1.00 84.31 89 CYS A C 1
ATOM 703 O O . CYS A 1 89 ? 36.349 20.456 -58.798 1.00 84.31 89 CYS A O 1
ATOM 705 N N . ALA A 1 90 ? 36.002 21.184 -56.708 1.00 79.81 90 ALA A N 1
ATOM 706 C CA . ALA A 1 90 ? 35.545 22.515 -57.091 1.00 79.81 90 ALA A CA 1
ATOM 707 C C . ALA A 1 90 ? 36.709 23.451 -57.497 1.00 79.81 90 ALA A C 1
ATOM 709 O O . ALA A 1 90 ? 37.814 23.343 -56.960 1.00 79.81 90 ALA A O 1
ATOM 710 N N . PRO A 1 91 ? 36.483 24.397 -58.433 1.00 75.69 91 PRO A N 1
ATOM 711 C CA . PRO A 1 91 ? 37.532 25.277 -58.944 1.00 75.69 91 PRO A CA 1
ATOM 712 C C . PRO A 1 91 ? 38.156 26.148 -57.843 1.00 75.69 91 PRO A C 1
ATOM 714 O O . PRO A 1 91 ? 37.461 26.782 -57.045 1.00 75.69 91 PRO A O 1
ATOM 717 N N . HIS A 1 92 ? 39.491 26.195 -57.828 1.00 69.56 92 HIS A N 1
ATOM 718 C CA . HIS A 1 92 ? 40.290 26.848 -56.793 1.00 69.56 92 HIS A CA 1
ATOM 719 C C . HIS A 1 92 ? 40.075 28.368 -56.754 1.00 69.56 92 HIS A C 1
ATOM 721 O O . HIS A 1 92 ? 40.678 29.123 -57.514 1.00 69.56 92 HIS A O 1
ATOM 727 N N . SER A 1 93 ? 39.260 28.826 -55.806 1.00 73.88 93 SER A N 1
ATOM 728 C CA . SER A 1 93 ? 39.240 30.218 -55.356 1.00 73.88 93 SER A CA 1
ATOM 729 C C . SER A 1 93 ? 39.515 30.273 -53.853 1.00 73.88 93 SER A C 1
ATOM 731 O O . SER A 1 93 ? 39.047 29.431 -53.086 1.00 73.88 93 SER A O 1
ATOM 733 N N . LEU A 1 94 ? 40.312 31.253 -53.416 1.00 73.00 94 LEU A N 1
ATOM 734 C CA . LEU A 1 94 ? 40.748 31.376 -52.018 1.00 73.00 94 LEU A CA 1
ATOM 735 C C . LEU A 1 94 ? 39.559 31.562 -51.053 1.00 73.00 94 LEU A C 1
ATOM 737 O O . LEU A 1 94 ? 39.570 31.063 -49.931 1.00 73.00 94 LEU A O 1
ATOM 741 N N . THR A 1 95 ? 38.504 32.238 -51.514 1.00 75.88 95 THR A N 1
ATOM 742 C CA . THR A 1 95 ? 37.248 32.441 -50.777 1.00 75.88 95 THR A CA 1
ATOM 743 C C . THR A 1 95 ? 36.440 31.150 -50.623 1.00 75.88 95 THR A C 1
ATOM 745 O O . THR A 1 95 ? 35.797 30.954 -49.594 1.00 75.88 95 THR A O 1
ATOM 748 N N . PHE A 1 96 ? 36.510 30.237 -51.596 1.00 82.69 96 PHE A N 1
ATOM 749 C CA . PHE A 1 96 ? 35.818 28.949 -51.546 1.00 82.69 96 PHE A CA 1
ATOM 750 C C . PHE A 1 96 ? 36.426 27.999 -50.505 1.00 82.69 96 PHE A C 1
ATOM 752 O O . PHE A 1 96 ? 35.686 27.338 -49.778 1.00 82.69 96 PHE A O 1
ATOM 759 N N . ALA A 1 97 ? 37.755 27.988 -50.352 1.00 81.00 97 ALA A N 1
ATOM 760 C CA . ALA A 1 97 ? 38.435 27.148 -49.359 1.00 81.00 97 ALA A CA 1
ATOM 761 C C . ALA A 1 97 ? 38.015 27.479 -47.911 1.00 81.00 97 ALA A C 1
ATOM 763 O O . ALA A 1 97 ? 37.790 26.573 -47.107 1.00 81.00 97 ALA A O 1
ATOM 764 N N . GLY A 1 98 ? 37.848 28.769 -47.590 1.00 84.94 98 GLY A N 1
ATOM 765 C CA . GLY A 1 98 ? 37.375 29.209 -46.273 1.00 84.94 98 GLY A CA 1
ATOM 766 C C . GLY A 1 98 ? 35.936 28.769 -45.977 1.00 84.94 98 GLY A C 1
ATOM 767 O O . GLY A 1 98 ? 35.659 28.243 -44.901 1.00 84.94 98 GLY A O 1
ATOM 768 N N . ILE A 1 99 ? 35.028 28.920 -46.947 1.00 86.25 99 ILE A N 1
ATOM 769 C CA . ILE A 1 99 ? 33.614 28.530 -46.802 1.00 86.25 99 ILE A CA 1
ATOM 770 C C . ILE A 1 99 ? 33.470 27.003 -46.695 1.00 86.25 99 ILE A C 1
ATOM 772 O O . ILE A 1 99 ? 32.689 26.516 -45.876 1.00 86.25 99 ILE A O 1
ATOM 776 N N . ALA A 1 100 ? 34.255 26.240 -47.462 1.00 86.62 100 ALA A N 1
ATOM 777 C CA . ALA A 1 100 ? 34.250 24.778 -47.418 1.00 86.62 100 ALA A CA 1
ATOM 778 C C . ALA A 1 100 ? 34.694 24.227 -46.049 1.00 86.62 100 ALA A C 1
ATOM 780 O O . ALA A 1 100 ? 34.045 23.331 -45.509 1.00 86.62 100 ALA A O 1
ATOM 781 N N . GLY A 1 101 ? 35.747 24.794 -45.445 1.00 87.19 101 GLY A N 1
ATOM 782 C CA . GLY A 1 101 ? 36.209 24.387 -44.110 1.00 87.19 101 GLY A CA 1
ATOM 783 C C . GLY A 1 101 ? 35.180 24.664 -43.006 1.00 87.19 101 GLY A C 1
ATOM 784 O O . GLY A 1 101 ? 34.952 23.824 -42.130 1.00 87.19 101 GLY A O 1
ATOM 785 N N . VAL A 1 102 ? 34.500 25.811 -43.083 1.00 89.62 102 VAL A N 1
ATOM 786 C CA . VAL A 1 102 ? 33.408 26.164 -42.162 1.00 89.62 102 VAL A CA 1
ATOM 787 C C . VAL A 1 102 ? 32.208 25.224 -42.344 1.00 89.62 102 VAL A C 1
ATOM 789 O O . VAL A 1 102 ? 31.662 24.731 -41.359 1.00 89.62 102 VAL A O 1
ATOM 792 N N . SER A 1 103 ? 31.833 24.905 -43.587 1.00 87.81 103 SER A N 1
ATOM 793 C CA . SER A 1 103 ? 30.732 23.980 -43.892 1.00 87.81 103 SER A CA 1
ATOM 794 C C . SER A 1 103 ? 30.993 22.555 -43.384 1.00 87.81 103 SER A C 1
ATOM 796 O O . SER A 1 103 ? 30.100 21.947 -42.789 1.00 87.81 103 SER A O 1
ATOM 798 N N . LEU A 1 104 ? 32.218 22.043 -43.533 1.00 87.19 104 LEU A N 1
ATOM 799 C CA . LEU A 1 104 ? 32.628 20.746 -42.979 1.00 87.19 104 LEU A CA 1
ATOM 800 C C . LEU A 1 104 ? 32.575 20.730 -41.445 1.00 87.19 104 LEU A C 1
ATOM 802 O O . LEU A 1 104 ? 32.046 19.791 -40.853 1.00 87.19 104 LEU A O 1
ATOM 806 N N . SER A 1 105 ? 33.052 21.801 -40.805 1.00 90.06 105 SER A N 1
ATOM 807 C CA . SER A 1 105 ? 33.032 21.936 -39.341 1.00 90.06 105 SER A CA 1
ATOM 808 C C . SER A 1 105 ? 31.602 21.977 -38.785 1.00 90.06 105 SER A C 1
ATOM 810 O O . SER A 1 105 ? 31.298 21.351 -37.763 1.00 90.06 105 SER A O 1
ATOM 812 N N . TYR A 1 106 ? 30.694 22.670 -39.480 1.00 90.25 106 TYR A N 1
ATOM 813 C CA . TYR A 1 106 ? 29.277 22.676 -39.123 1.00 90.25 106 TYR A CA 1
ATOM 814 C C . TYR A 1 106 ? 28.585 21.342 -39.394 1.00 90.25 106 TYR A C 1
ATOM 816 O O . TYR A 1 106 ? 27.736 20.961 -38.595 1.00 90.25 106 TYR A O 1
ATOM 824 N N . SER A 1 107 ? 28.962 20.607 -40.444 1.00 86.81 107 SER A N 1
ATOM 825 C CA . SER A 1 107 ? 28.373 19.291 -40.749 1.00 86.81 107 SER A CA 1
ATOM 826 C C . SER A 1 107 ? 28.568 18.313 -39.586 1.00 86.81 107 SER A C 1
ATOM 828 O O . SER A 1 107 ? 27.594 17.755 -39.082 1.00 86.81 107 SER A O 1
ATOM 830 N N . PHE A 1 108 ? 29.793 18.231 -39.054 1.00 84.25 108 PHE A N 1
ATOM 831 C CA . PHE A 1 108 ? 30.101 17.382 -37.898 1.00 84.25 108 PHE A CA 1
ATOM 832 C C . PHE A 1 108 ? 29.354 17.819 -36.625 1.00 84.25 108 PHE A C 1
ATOM 834 O O . PHE A 1 108 ? 28.843 16.995 -35.866 1.00 84.25 108 PHE A O 1
ATOM 841 N N . SER A 1 109 ? 29.236 19.132 -36.403 1.00 88.12 109 SER A N 1
ATOM 842 C CA . SER A 1 109 ? 28.518 19.681 -35.243 1.00 88.12 109 SER A CA 1
ATOM 843 C C . SER A 1 109 ? 27.012 19.393 -35.309 1.00 88.12 109 SER A C 1
ATOM 845 O O . SER A 1 109 ? 26.403 18.999 -34.315 1.00 88.12 109 SER A O 1
ATOM 847 N N . VAL A 1 110 ? 26.403 19.555 -36.489 1.00 85.88 110 VAL A N 1
ATOM 848 C CA . VAL A 1 110 ? 24.978 19.274 -36.722 1.00 85.88 110 VAL A CA 1
ATOM 849 C C . VAL A 1 110 ? 24.678 17.793 -36.512 1.00 85.88 110 VAL A C 1
ATOM 851 O O . VAL A 1 110 ? 23.664 17.464 -35.897 1.00 85.88 110 VAL A O 1
ATOM 854 N N . ALA A 1 111 ? 25.564 16.901 -36.947 1.00 82.19 111 ALA A N 1
ATOM 855 C CA . ALA A 1 111 ? 25.391 15.467 -36.768 1.00 82.19 111 ALA A CA 1
ATOM 856 C C . ALA A 1 111 ? 25.402 15.030 -35.300 1.00 82.19 111 ALA A C 1
ATOM 858 O O . ALA A 1 111 ? 24.548 14.243 -34.885 1.00 82.19 111 ALA A O 1
ATOM 859 N N . GLN A 1 112 ? 26.306 15.587 -34.488 1.00 84.06 112 GLN A N 1
ATOM 860 C CA . GLN A 1 112 ? 26.331 15.330 -33.044 1.00 84.06 112 GLN A CA 1
ATOM 861 C C . GLN A 1 112 ? 25.034 15.786 -32.364 1.00 84.06 112 GLN A C 1
ATOM 863 O O . GLN A 1 112 ? 24.453 15.048 -31.564 1.00 84.06 112 GLN A O 1
ATOM 868 N N . VAL A 1 113 ? 24.541 16.976 -32.720 1.00 89.12 113 VAL A N 1
ATOM 869 C CA . VAL A 1 113 ? 23.264 17.494 -32.205 1.00 89.12 113 VAL A CA 1
ATOM 870 C C . VAL A 1 113 ? 22.096 16.617 -32.664 1.00 89.12 113 VAL A C 1
ATOM 872 O O . VAL A 1 113 ? 21.202 16.312 -31.872 1.00 89.12 113 VAL A O 1
ATOM 875 N N . LEU A 1 114 ? 22.102 16.150 -33.913 1.00 83.94 114 LEU A N 1
ATOM 876 C CA . LEU A 1 114 ? 21.056 15.280 -34.446 1.00 83.94 114 LEU A CA 1
ATOM 877 C C . LEU A 1 114 ? 21.038 13.912 -33.743 1.00 83.94 114 LEU A C 1
ATOM 879 O O . LEU A 1 114 ? 19.978 13.442 -33.336 1.00 83.94 114 LEU A O 1
ATOM 883 N N . ASN A 1 115 ? 22.200 13.301 -33.504 1.00 83.81 115 ASN A N 1
ATOM 884 C CA . ASN A 1 115 ? 22.297 12.064 -32.723 1.00 83.81 115 ASN A CA 1
ATOM 885 C C . ASN A 1 115 ? 21.743 12.256 -31.299 1.00 83.81 115 ASN A C 1
ATOM 887 O O . ASN A 1 115 ? 20.899 11.478 -30.842 1.00 83.81 115 ASN A O 1
ATOM 891 N N . TRP A 1 116 ? 22.148 13.341 -30.629 1.00 86.88 116 TRP A N 1
ATOM 892 C CA . TRP A 1 116 ? 21.676 13.658 -29.282 1.00 86.88 116 TRP A CA 1
ATOM 893 C C . TRP A 1 116 ? 20.161 13.888 -29.236 1.00 86.88 116 TRP A C 1
ATOM 895 O O . TRP A 1 116 ? 19.482 13.350 -28.364 1.00 86.88 116 TRP A O 1
ATOM 905 N N . THR A 1 117 ? 19.603 14.623 -30.199 1.00 89.19 117 THR A N 1
ATOM 906 C CA . THR A 1 117 ? 18.153 14.883 -30.266 1.00 89.19 117 THR A CA 1
ATOM 907 C C . THR A 1 117 ? 17.338 13.615 -30.503 1.00 89.19 117 THR A C 1
ATOM 909 O O . THR A 1 117 ? 16.334 13.415 -29.817 1.00 89.19 117 THR A O 1
ATOM 912 N N . VAL A 1 118 ? 17.778 12.717 -31.392 1.00 86.25 118 VAL A N 1
ATOM 913 C CA . VAL A 1 118 ? 17.114 11.418 -31.600 1.00 86.25 118 VAL A CA 1
ATOM 914 C C . VAL A 1 118 ? 17.137 10.588 -30.317 1.00 86.25 118 VAL A C 1
ATOM 916 O O . VAL A 1 118 ? 16.119 10.009 -29.924 1.00 86.25 118 VAL A O 1
ATOM 919 N N . ARG A 1 119 ? 18.270 10.580 -29.608 1.00 84.44 119 ARG A N 1
ATOM 920 C CA . ARG A 1 119 ? 18.383 9.894 -28.319 1.00 84.44 119 ARG A CA 1
ATOM 921 C C . ARG A 1 119 ? 17.457 10.507 -27.264 1.00 84.44 119 ARG A C 1
ATOM 923 O O . ARG A 1 119 ? 16.764 9.767 -26.567 1.00 84.44 119 ARG A O 1
ATOM 930 N N . CYS A 1 120 ? 17.390 11.836 -27.174 1.00 89.06 120 CYS A N 1
ATOM 931 C CA . CYS A 1 120 ? 16.460 12.539 -26.289 1.00 89.06 120 CYS A CA 1
ATOM 932 C C . CYS A 1 120 ? 14.998 12.198 -26.601 1.00 89.06 120 CYS A C 1
ATOM 934 O O . CYS A 1 120 ? 14.226 11.967 -25.672 1.00 89.06 120 CYS A O 1
ATOM 936 N N . LEU A 1 121 ? 1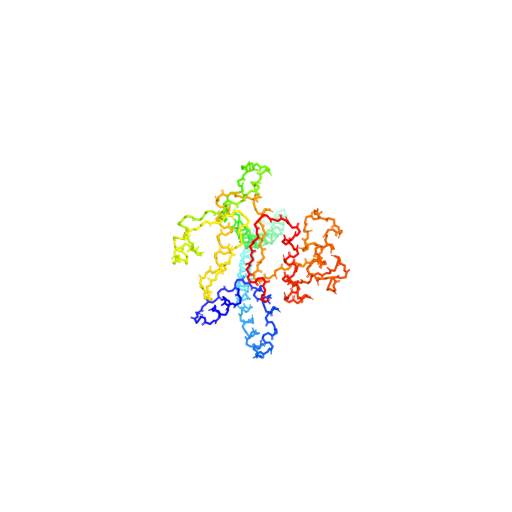4.623 12.108 -27.880 1.00 88.19 121 LEU A N 1
ATOM 937 C CA . LEU A 1 121 ? 13.268 11.737 -28.288 1.00 88.19 121 LEU A CA 1
ATOM 938 C C . LEU A 1 121 ? 12.915 10.306 -27.852 1.00 88.19 121 LEU A C 1
ATOM 940 O O . LEU A 1 121 ? 11.837 10.085 -27.302 1.00 88.19 121 LEU A O 1
ATOM 944 N N . SER A 1 122 ? 13.837 9.354 -28.024 1.00 85.56 122 SER A N 1
ATOM 945 C CA . SER A 1 122 ? 13.648 7.965 -27.576 1.00 85.56 122 SER A CA 1
ATOM 946 C C . SER A 1 122 ? 13.496 7.860 -26.053 1.00 85.56 122 SER A C 1
ATOM 948 O O . SER A 1 122 ? 12.660 7.100 -25.553 1.00 85.56 122 SER A O 1
ATOM 950 N N . ILE A 1 123 ? 14.282 8.637 -25.298 1.00 84.88 123 ILE A N 1
ATOM 951 C CA . ILE A 1 123 ? 14.168 8.705 -23.835 1.00 84.88 123 ILE A CA 1
ATOM 952 C C . ILE A 1 123 ? 12.811 9.299 -23.447 1.00 84.88 123 ILE A C 1
ATOM 954 O O . ILE A 1 123 ? 12.118 8.728 -22.608 1.00 84.88 123 ILE A O 1
ATOM 958 N N . LEU A 1 124 ? 12.399 10.398 -24.084 1.00 90.88 124 LEU A N 1
ATOM 959 C CA . LEU A 1 124 ? 11.115 11.050 -23.826 1.00 90.88 124 LEU A CA 1
ATOM 960 C C . LEU A 1 124 ? 9.945 10.091 -24.065 1.00 90.88 124 LEU A C 1
ATOM 962 O O . LEU A 1 124 ? 9.077 9.972 -23.204 1.00 90.88 124 LEU A O 1
ATOM 966 N N . GLN A 1 125 ? 9.939 9.369 -25.188 1.00 86.75 125 GLN A N 1
ATOM 967 C CA . GLN A 1 125 ? 8.908 8.371 -25.490 1.00 86.75 125 GLN A CA 1
ATOM 968 C C . GLN A 1 125 ? 8.826 7.285 -24.413 1.00 86.75 125 GLN A C 1
ATOM 970 O O . GLN A 1 125 ? 7.733 6.927 -23.980 1.00 86.75 125 GLN A O 1
ATOM 975 N N . THR A 1 126 ? 9.976 6.805 -23.932 1.00 86.12 126 THR A N 1
ATOM 976 C CA . THR A 1 126 ? 10.024 5.800 -22.860 1.00 86.12 126 THR A CA 1
ATOM 977 C C . THR A 1 126 ? 9.464 6.357 -21.547 1.00 86.12 126 THR A C 1
ATOM 979 O O . THR A 1 126 ? 8.682 5.688 -20.877 1.00 86.12 126 THR A O 1
ATOM 982 N N . GLN A 1 127 ? 9.807 7.600 -21.191 1.00 88.25 127 GLN A N 1
ATOM 983 C CA . GLN A 1 127 ? 9.315 8.245 -19.967 1.00 88.25 127 GLN A CA 1
ATOM 98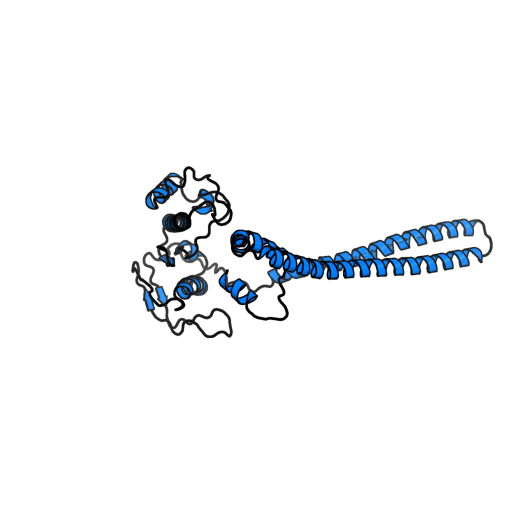4 C C . GLN A 1 127 ? 7.826 8.620 -20.037 1.00 88.25 127 GLN A C 1
ATOM 986 O O . GLN A 1 127 ? 7.139 8.605 -19.015 1.00 88.25 127 GLN A O 1
ATOM 991 N N . MET A 1 128 ? 7.289 8.896 -21.230 1.00 93.38 128 MET A N 1
ATOM 992 C CA . MET A 1 128 ? 5.862 9.184 -21.427 1.00 93.38 128 MET A CA 1
ATOM 993 C C . MET A 1 128 ? 4.954 8.018 -21.019 1.00 93.38 128 MET A C 1
ATOM 995 O O . MET A 1 128 ? 3.843 8.252 -20.545 1.00 93.38 128 MET A O 1
ATOM 999 N N . VAL A 1 129 ? 5.431 6.771 -21.108 1.00 90.94 129 VAL A N 1
ATOM 1000 C CA . VAL A 1 129 ? 4.682 5.597 -20.627 1.00 90.94 129 VAL A CA 1
ATOM 1001 C C . VAL A 1 129 ? 4.396 5.699 -19.123 1.00 90.94 129 VAL A C 1
ATOM 1003 O O . VAL A 1 129 ? 3.307 5.337 -18.677 1.00 90.94 129 VAL A O 1
ATOM 1006 N N . SER A 1 130 ? 5.322 6.251 -18.332 1.00 88.94 130 SER A N 1
ATOM 1007 C CA . SER A 1 130 ? 5.117 6.479 -16.894 1.00 88.94 130 SER A CA 1
ATOM 1008 C C . SER A 1 130 ? 4.000 7.494 -16.632 1.00 88.94 130 SER A C 1
ATOM 1010 O O . SER A 1 130 ? 3.175 7.290 -15.742 1.00 88.94 130 SER A O 1
ATOM 1012 N N . ILE A 1 131 ? 3.918 8.555 -17.443 1.00 94.75 131 ILE A N 1
ATOM 1013 C CA . ILE A 1 131 ? 2.840 9.553 -17.357 1.00 94.75 131 ILE A CA 1
ATOM 1014 C C . ILE A 1 131 ? 1.502 8.925 -17.747 1.00 94.75 131 ILE A C 1
ATOM 1016 O O . ILE A 1 131 ? 0.506 9.138 -17.062 1.00 94.75 131 ILE A O 1
ATOM 1020 N N . GLN A 1 132 ? 1.474 8.100 -18.796 1.00 92.81 132 GLN A N 1
ATOM 1021 C CA . GLN A 1 132 ? 0.264 7.386 -19.203 1.00 92.81 132 GLN A CA 1
ATOM 1022 C C . GLN A 1 132 ? -0.264 6.469 -18.088 1.00 92.81 132 GLN A C 1
ATOM 1024 O O . GLN A 1 132 ? -1.474 6.403 -17.873 1.00 92.81 132 GLN A O 1
ATOM 1029 N N . ARG A 1 133 ? 0.628 5.808 -17.334 1.00 89.88 133 ARG A N 1
ATOM 1030 C CA . ARG A 1 133 ? 0.243 5.023 -16.149 1.00 89.88 133 ARG A CA 1
ATOM 1031 C C . ARG A 1 133 ? -0.377 5.904 -15.065 1.00 89.88 133 ARG A C 1
ATOM 1033 O O . ARG A 1 133 ? -1.445 5.568 -14.568 1.00 89.88 133 ARG A O 1
ATOM 1040 N N . LEU A 1 134 ? 0.224 7.050 -14.740 1.00 92.38 134 LEU A N 1
ATOM 1041 C CA . LEU A 1 134 ? -0.358 7.995 -13.774 1.00 92.38 134 LEU A CA 1
ATOM 1042 C C . LEU A 1 134 ? -1.726 8.515 -14.229 1.00 92.38 134 LEU A C 1
ATOM 1044 O O . LEU A 1 134 ? -2.674 8.540 -13.449 1.00 92.38 134 LEU A O 1
ATOM 1048 N N . TYR A 1 135 ? -1.853 8.854 -15.508 1.00 94.00 135 TYR A N 1
ATOM 1049 C CA . TYR A 1 135 ? -3.111 9.297 -16.093 1.00 94.00 135 TYR A CA 1
ATOM 1050 C C . TYR A 1 135 ? -4.194 8.214 -16.039 1.00 94.00 135 TYR A C 1
ATOM 1052 O O . TYR A 1 135 ? -5.358 8.515 -15.781 1.00 94.00 135 TYR A O 1
ATOM 1060 N N . SER A 1 136 ? -3.824 6.939 -16.191 1.00 90.44 136 SER A N 1
ATOM 1061 C CA . SER A 1 136 ? -4.783 5.837 -16.059 1.00 90.44 136 SER A CA 1
ATOM 1062 C C . SER A 1 136 ? -5.428 5.776 -14.668 1.00 90.44 136 SER A C 1
ATOM 1064 O O . SER A 1 136 ? -6.615 5.477 -14.578 1.00 90.44 136 SER A O 1
ATOM 1066 N N . TYR A 1 137 ? -4.704 6.157 -13.606 1.00 89.06 137 TYR A N 1
ATOM 1067 C CA . TYR A 1 137 ? -5.265 6.245 -12.253 1.00 89.06 137 TYR A CA 1
ATOM 1068 C C . TYR A 1 137 ? -6.267 7.391 -12.099 1.00 89.06 137 TYR A C 1
ATOM 1070 O O . TYR A 1 137 ? -7.226 7.253 -11.348 1.00 89.06 137 TYR A O 1
ATOM 1078 N N . THR A 1 138 ? -6.093 8.494 -12.835 1.00 90.62 138 THR A N 1
ATOM 1079 C CA . THR A 1 138 ? -7.057 9.612 -12.814 1.00 90.62 138 THR A CA 1
ATOM 1080 C C . THR A 1 138 ? -8.370 9.300 -13.529 1.00 90.62 138 THR A C 1
ATOM 1082 O O . THR A 1 138 ? -9.343 10.018 -13.349 1.00 90.62 138 THR A O 1
ATOM 1085 N N . MET A 1 139 ? -8.400 8.231 -14.330 1.00 89.62 139 MET A N 1
ATOM 1086 C CA . MET A 1 139 ? -9.570 7.799 -15.101 1.00 89.62 139 MET A CA 1
ATOM 1087 C C . MET A 1 139 ? -10.321 6.628 -14.460 1.00 89.62 139 MET A C 1
ATOM 1089 O O . MET A 1 139 ? -11.267 6.107 -15.053 1.00 89.62 139 MET A O 1
ATOM 1093 N N . LEU A 1 140 ? -9.889 6.170 -13.281 1.00 89.00 140 LEU A N 1
ATOM 1094 C CA . LEU A 1 140 ? -10.591 5.115 -12.560 1.00 89.00 140 LEU A CA 1
ATOM 1095 C C . LEU A 1 140 ? -11.978 5.607 -12.115 1.00 89.00 140 LEU A C 1
ATOM 1097 O O . LEU A 1 140 ? -12.127 6.782 -11.783 1.00 89.00 140 LEU A O 1
ATOM 1101 N N . PRO A 1 141 ? -12.996 4.725 -12.104 1.00 83.31 141 PRO A N 1
ATOM 1102 C CA . PRO A 1 141 ? -14.310 5.091 -11.601 1.00 83.31 141 PRO A CA 1
ATOM 1103 C C . PRO A 1 141 ? -14.194 5.496 -10.130 1.00 83.31 141 PRO A C 1
ATOM 1105 O O . PRO A 1 141 ? -13.626 4.760 -9.322 1.00 83.31 141 PRO A O 1
ATOM 1108 N N . GLU A 1 142 ? -14.726 6.665 -9.794 1.00 74.56 142 GLU A N 1
ATOM 1109 C CA . GLU A 1 142 ? -14.775 7.131 -8.414 1.00 74.56 142 GLU A CA 1
ATOM 1110 C C . GLU A 1 142 ? -15.776 6.292 -7.610 1.00 74.56 142 GLU A C 1
ATOM 1112 O O . GLU A 1 142 ? -16.828 5.882 -8.112 1.00 74.56 142 GLU A O 1
ATOM 1117 N N . GLU A 1 143 ? -15.451 6.038 -6.341 1.00 72.88 143 GLU A N 1
ATOM 1118 C CA . GLU A 1 143 ? -16.442 5.545 -5.386 1.00 72.88 143 GLU A CA 1
ATOM 1119 C C . GLU A 1 143 ? -17.593 6.565 -5.283 1.00 72.88 143 GLU A C 1
ATOM 1121 O O . GLU A 1 143 ? -17.376 7.766 -5.455 1.00 72.88 143 GLU A O 1
ATOM 1126 N N . GLY A 1 144 ? -18.823 6.085 -5.051 1.00 61.66 144 GLY A N 1
ATOM 1127 C CA . GLY A 1 144 ? -20.049 6.893 -5.110 1.00 61.66 144 GLY A CA 1
ATOM 1128 C C . GLY A 1 144 ? -19.932 8.258 -4.419 1.00 61.66 144 GLY A C 1
ATOM 1129 O O . GLY A 1 144 ? -19.317 8.373 -3.360 1.00 61.66 144 GLY A O 1
ATOM 1130 N N . LEU A 1 145 ? -20.525 9.277 -5.056 1.00 47.19 145 LEU A N 1
ATOM 1131 C CA . LEU A 1 145 ? -20.375 10.696 -4.728 1.00 47.19 145 LEU A CA 1
ATOM 1132 C C . LEU A 1 145 ? -20.344 10.981 -3.222 1.00 47.19 145 LEU A C 1
ATOM 1134 O O . LEU A 1 145 ? -21.201 10.553 -2.448 1.00 47.19 145 LEU A O 1
ATOM 1138 N N . TRP A 1 146 ? -19.393 11.834 -2.851 1.00 50.47 146 TRP A N 1
ATOM 1139 C CA . TRP A 1 146 ? -19.398 12.632 -1.635 1.00 50.47 146 TRP A CA 1
ATOM 1140 C C . TRP A 1 146 ? -20.649 13.517 -1.646 1.00 50.47 146 TRP A C 1
ATOM 1142 O O . TRP A 1 146 ? -20.577 14.682 -2.029 1.00 50.47 146 TRP A O 1
ATOM 1152 N N . CYS A 1 147 ? -21.824 12.973 -1.319 1.00 46.66 147 CYS A N 1
ATOM 1153 C CA . CYS A 1 147 ? -23.038 13.777 -1.312 1.00 46.66 147 CYS A CA 1
ATOM 1154 C C . CYS A 1 147 ? -22.857 14.930 -0.315 1.00 46.66 147 CYS A C 1
ATOM 1156 O O . CYS A 1 147 ? -22.760 14.733 0.896 1.00 46.66 147 CYS A O 1
ATOM 1158 N N . SER A 1 148 ? -22.788 16.131 -0.893 1.00 43.69 148 SER A N 1
ATOM 1159 C CA . SER A 1 148 ? -22.801 17.461 -0.281 1.00 43.69 148 SER A CA 1
ATOM 1160 C C . SER A 1 148 ? -24.204 17.853 0.195 1.00 43.69 148 SER A C 1
ATOM 1162 O O . SER A 1 148 ? -24.455 19.023 0.488 1.00 43.69 148 SER A O 1
ATOM 1164 N N . ASP A 1 149 ? -25.132 16.903 0.266 1.00 47.72 149 ASP A N 1
ATOM 1165 C CA . ASP A 1 149 ? -26.407 17.161 0.900 1.00 47.72 149 ASP A CA 1
ATOM 1166 C C . ASP A 1 149 ? -26.133 17.254 2.392 1.00 47.72 149 ASP A C 1
ATOM 1168 O O . ASP A 1 149 ? -25.655 16.316 3.030 1.00 47.72 149 ASP A O 1
ATOM 1172 N N . THR A 1 150 ? -26.353 18.451 2.922 1.00 49.94 150 THR A N 1
ATOM 1173 C CA . THR A 1 150 ? -26.320 18.781 4.338 1.00 49.94 150 THR A CA 1
ATOM 1174 C C . THR A 1 150 ? -27.252 17.840 5.089 1.00 49.94 150 THR A C 1
ATOM 1176 O O . THR A 1 150 ? -28.409 18.171 5.342 1.00 49.94 150 THR A O 1
ATOM 1179 N N . ILE A 1 151 ? -26.754 16.661 5.458 1.00 53.56 151 ILE A N 1
ATOM 1180 C CA . ILE A 1 151 ? -27.372 15.849 6.495 1.00 53.56 151 ILE A CA 1
ATOM 1181 C C . ILE A 1 151 ? -27.358 16.758 7.712 1.00 53.56 151 ILE A C 1
ATOM 1183 O O . ILE A 1 151 ? -26.298 17.229 8.137 1.00 53.56 151 ILE A O 1
ATOM 1187 N N . GLU A 1 152 ? -28.553 17.106 8.186 1.00 51.59 152 GLU A N 1
ATOM 1188 C CA . GLU A 1 152 ? -28.733 18.000 9.317 1.00 51.59 152 GLU A CA 1
ATOM 1189 C C . GLU A 1 152 ? -27.737 17.621 10.417 1.00 51.59 152 GLU A C 1
ATOM 1191 O O . GLU A 1 152 ? -27.586 16.444 10.756 1.00 51.59 152 GLU A O 1
ATOM 1196 N N . LYS A 1 153 ? -27.056 18.619 11.001 1.00 54.12 153 LYS A N 1
ATOM 1197 C CA . LYS A 1 153 ? -26.093 18.427 12.107 1.00 54.12 153 LYS A CA 1
ATOM 1198 C C . LYS A 1 153 ? -26.645 17.538 13.236 1.00 54.12 153 LYS A C 1
ATOM 1200 O O . LYS A 1 153 ? -25.876 16.959 14.000 1.00 54.12 153 LYS A O 1
ATOM 1205 N N . ASN A 1 154 ? -27.966 17.402 13.314 1.00 53.81 154 ASN A N 1
ATOM 1206 C CA . ASN A 1 154 ? -28.680 16.537 14.231 1.00 53.81 154 ASN A CA 1
ATOM 1207 C C . ASN A 1 154 ? -28.965 15.162 13.616 1.00 53.81 154 ASN A C 1
ATOM 1209 O O . ASN A 1 154 ? -30.113 14.792 13.381 1.00 53.81 154 ASN A O 1
ATOM 1213 N N . TRP A 1 155 ? -27.916 14.352 13.452 1.00 63.41 155 TRP A N 1
ATOM 1214 C CA . TRP A 1 155 ? -28.083 12.908 13.280 1.00 63.41 155 TRP A CA 1
ATOM 1215 C C . TRP A 1 155 ? -29.027 12.364 14.368 1.00 63.41 155 TRP A C 1
ATOM 1217 O O . TRP A 1 155 ? -28.791 12.652 15.554 1.00 63.41 155 TRP A O 1
ATOM 1227 N N . PRO A 1 156 ? -30.058 11.568 14.034 1.00 61.66 156 PRO A N 1
ATOM 1228 C CA . PRO A 1 156 ? -31.138 11.255 14.960 1.00 61.66 156 PRO A CA 1
ATOM 1229 C C . PRO A 1 156 ? -30.621 10.637 16.265 1.00 61.66 156 PRO A C 1
ATOM 1231 O O . PRO A 1 156 ? -29.649 9.873 16.307 1.00 61.66 156 PRO A O 1
ATOM 1234 N N . ALA A 1 157 ? -31.247 11.009 17.385 1.00 64.31 157 ALA A N 1
ATOM 1235 C CA . ALA A 1 157 ? -30.894 10.494 18.711 1.00 64.31 157 ALA A CA 1
ATOM 1236 C C . ALA A 1 157 ? -31.136 8.976 18.833 1.00 64.31 157 ALA A C 1
ATOM 1238 O O . ALA A 1 157 ? -30.496 8.310 19.648 1.00 64.31 157 ALA A O 1
ATOM 1239 N N . LYS A 1 158 ? -32.032 8.435 18.000 1.00 68.25 158 LYS A N 1
ATOM 1240 C CA . LYS A 1 158 ? -32.330 7.009 17.859 1.00 68.25 158 LYS A CA 1
ATOM 1241 C C . LYS A 1 158 ? -32.008 6.592 16.427 1.00 68.25 158 LYS A C 1
ATOM 1243 O O . LYS A 1 158 ? -32.618 7.104 15.498 1.00 68.25 158 LYS A O 1
ATOM 1248 N N . VAL A 1 159 ? -31.038 5.696 16.270 1.00 71.19 159 VAL A N 1
ATOM 1249 C CA . VAL A 1 159 ? -30.663 5.120 14.974 1.00 71.19 159 VAL A CA 1
ATOM 1250 C C . VAL A 1 159 ? -31.311 3.749 14.884 1.00 71.19 159 VAL A C 1
ATOM 1252 O O . VAL A 1 159 ? -31.062 2.909 15.744 1.00 71.19 159 VAL A O 1
ATOM 1255 N N . GLU A 1 160 ? -32.156 3.552 13.883 1.00 74.94 160 GLU A N 1
ATOM 1256 C CA . GLU A 1 160 ? -32.780 2.271 13.556 1.00 74.94 160 GLU A CA 1
ATOM 1257 C C . GLU A 1 160 ? -32.238 1.830 12.192 1.00 74.94 160 GLU A C 1
ATOM 1259 O O . GLU A 1 160 ? -32.195 2.643 11.268 1.00 74.94 160 GLU A O 1
ATOM 1264 N N . LEU A 1 161 ? -31.769 0.584 12.080 1.00 77.50 161 LEU A N 1
ATOM 1265 C CA . LEU A 1 161 ? -31.233 0.043 10.826 1.00 77.50 161 LEU A CA 1
ATOM 1266 C C . LEU A 1 161 ? -32.250 -0.926 10.236 1.00 77.50 161 LEU A C 1
ATOM 1268 O O . LEU A 1 161 ? -32.703 -1.843 10.919 1.00 77.50 161 LEU A O 1
ATOM 1272 N N . ILE A 1 162 ? -32.608 -0.725 8.974 1.00 80.56 162 ILE A N 1
ATOM 1273 C CA . ILE A 1 162 ? -33.570 -1.558 8.258 1.00 80.56 162 ILE A CA 1
ATOM 1274 C C . ILE A 1 162 ? -32.869 -2.076 7.006 1.00 80.56 162 ILE A C 1
ATOM 1276 O O . ILE A 1 162 ? -32.428 -1.293 6.170 1.00 80.56 162 ILE A O 1
ATOM 1280 N N . PHE A 1 163 ? -32.751 -3.395 6.904 1.00 80.19 163 PHE A N 1
ATOM 1281 C CA . PHE A 1 163 ? -32.248 -4.093 5.730 1.00 80.19 163 PHE A CA 1
ATOM 1282 C C . PHE A 1 163 ? -33.441 -4.768 5.059 1.00 80.19 163 PHE A C 1
ATOM 1284 O O . PHE A 1 163 ? -34.147 -5.546 5.703 1.00 80.19 163 PHE A O 1
ATOM 1291 N N . GLU A 1 164 ? -33.672 -4.475 3.782 1.00 80.81 164 GLU A N 1
ATOM 1292 C CA . GLU A 1 164 ? -34.767 -5.044 2.994 1.00 80.81 164 GLU A CA 1
ATOM 1293 C C . GLU A 1 164 ? -34.212 -5.643 1.706 1.00 80.81 164 GLU A C 1
ATOM 1295 O O . GLU A 1 164 ? -33.682 -4.933 0.858 1.00 80.81 164 GLU A O 1
ATOM 1300 N N . ASN A 1 165 ? -34.343 -6.964 1.566 1.00 83.88 165 ASN A N 1
ATOM 1301 C CA . ASN A 1 165 ? -33.931 -7.738 0.393 1.00 83.88 165 ASN A CA 1
ATOM 1302 C C . ASN A 1 165 ? -32.507 -7.430 -0.096 1.00 83.88 165 ASN A C 1
ATOM 1304 O O . ASN A 1 165 ? -32.266 -7.320 -1.295 1.00 83.88 165 ASN A O 1
ATOM 1308 N N . VAL A 1 166 ? -31.560 -7.317 0.834 1.00 80.00 166 VAL A N 1
ATOM 1309 C CA . VAL A 1 166 ? -30.172 -6.995 0.503 1.00 80.00 166 VAL A CA 1
ATOM 1310 C C . VAL A 1 166 ? -29.479 -8.207 -0.117 1.00 80.00 166 VAL A C 1
ATOM 1312 O O . VAL A 1 166 ? -29.426 -9.287 0.482 1.00 80.00 166 VAL A O 1
ATOM 1315 N N . ASP A 1 167 ? -28.920 -7.995 -1.305 1.00 82.69 167 ASP A N 1
ATOM 1316 C CA . ASP A 1 167 ? -28.077 -8.936 -2.038 1.00 82.69 167 ASP A CA 1
ATOM 1317 C C . ASP A 1 167 ? -26.644 -8.390 -2.067 1.00 82.69 167 ASP A C 1
ATOM 1319 O O . ASP A 1 167 ? -26.434 -7.242 -2.450 1.00 82.69 167 ASP A O 1
ATOM 1323 N N . LEU A 1 168 ? -25.651 -9.200 -1.678 1.00 79.88 168 LEU A N 1
ATOM 1324 C CA . LEU A 1 168 ? -24.240 -8.785 -1.683 1.00 79.88 168 LEU A CA 1
ATOM 1325 C C . LEU A 1 168 ? -23.382 -9.700 -2.557 1.00 79.88 168 LEU A C 1
ATOM 1327 O O . LEU A 1 168 ? -23.530 -10.932 -2.564 1.00 79.88 168 LEU A O 1
ATOM 1331 N N . GLN A 1 169 ? -22.446 -9.082 -3.275 1.00 81.38 169 GLN A N 1
ATOM 1332 C CA . GLN A 1 169 ? -21.574 -9.726 -4.248 1.00 81.38 169 GLN A CA 1
ATOM 1333 C C . GLN A 1 169 ? -20.193 -9.063 -4.226 1.00 81.38 169 GLN A C 1
ATOM 1335 O O . GLN A 1 169 ? -20.083 -7.851 -4.305 1.00 81.38 169 GLN A O 1
ATOM 1340 N N . TYR A 1 170 ? -19.126 -9.862 -4.178 1.00 77.44 170 TYR A N 1
ATOM 1341 C CA . TYR A 1 170 ? -17.754 -9.334 -4.156 1.00 77.44 170 TYR A CA 1
ATOM 1342 C C . TYR A 1 170 ? -17.298 -8.697 -5.474 1.00 77.44 170 TYR A C 1
ATOM 1344 O O . TYR A 1 170 ? -16.450 -7.813 -5.482 1.00 77.44 170 TYR A O 1
ATOM 1352 N N . ARG A 1 171 ? -17.782 -9.212 -6.606 1.00 78.62 171 ARG A N 1
ATOM 1353 C CA . ARG A 1 171 ? -17.444 -8.717 -7.942 1.00 78.62 171 ARG A CA 1
ATOM 1354 C C . ARG A 1 171 ? -18.582 -9.023 -8.890 1.00 78.62 171 ARG A C 1
ATOM 1356 O O . ARG A 1 171 ? -19.093 -10.144 -8.878 1.00 78.62 171 ARG A O 1
ATOM 1363 N N . ASN A 1 172 ? -18.881 -8.076 -9.769 1.00 78.00 172 ASN A N 1
ATOM 1364 C CA . ASN A 1 172 ? -19.823 -8.266 -10.864 1.00 78.00 172 ASN A CA 1
ATOM 1365 C C . ASN A 1 172 ? -19.499 -9.565 -11.625 1.00 78.00 172 ASN A C 1
ATOM 1367 O O . ASN A 1 172 ? -18.376 -9.764 -12.096 1.00 78.00 172 ASN A O 1
ATOM 1371 N N . GLY A 1 173 ? -20.481 -10.462 -11.705 1.00 84.25 173 GLY A N 1
ATOM 1372 C CA . GLY A 1 173 ? -20.374 -11.772 -12.359 1.00 84.25 173 GLY A CA 1
ATOM 1373 C C . GLY A 1 173 ? -20.117 -12.966 -11.427 1.00 84.25 173 GLY A C 1
ATOM 1374 O O . GLY A 1 173 ? -20.214 -14.103 -11.881 1.00 84.25 173 GLY A O 1
ATOM 1375 N N . LEU A 1 174 ? -19.834 -12.759 -10.134 1.00 86.31 174 LEU A N 1
ATOM 1376 C CA . LEU A 1 174 ? -19.741 -13.851 -9.147 1.00 86.31 174 LEU A CA 1
ATOM 1377 C C . LEU A 1 174 ? -21.114 -14.220 -8.553 1.00 86.31 174 LEU A C 1
ATOM 1379 O O . LEU A 1 174 ? -22.039 -13.418 -8.572 1.00 86.31 174 LEU A O 1
ATOM 1383 N N . PRO A 1 175 ? -21.313 -15.415 -7.983 1.00 85.12 175 PRO A N 1
ATOM 1384 C CA . PRO A 1 175 ? -22.540 -15.674 -7.240 1.00 85.12 175 PRO A CA 1
ATOM 1385 C C . PRO A 1 175 ? -22.647 -14.733 -6.029 1.00 85.12 175 PRO A C 1
ATOM 1387 O O . PRO A 1 175 ? -21.674 -14.528 -5.305 1.00 85.12 175 PRO A O 1
ATOM 1390 N N . HIS A 1 176 ? -23.849 -14.203 -5.789 1.00 83.81 176 HIS A N 1
ATOM 1391 C CA . HIS A 1 176 ? -24.171 -13.485 -4.555 1.00 83.81 176 HIS A CA 1
ATOM 1392 C C . HIS A 1 176 ? -23.903 -14.390 -3.350 1.00 83.81 176 HIS A C 1
ATOM 1394 O O . HIS A 1 176 ? -24.425 -15.515 -3.307 1.00 83.81 176 HIS A O 1
ATOM 1400 N N . PHE A 1 177 ? -23.098 -13.905 -2.402 1.00 83.12 177 PHE A N 1
ATOM 1401 C CA . PHE A 1 177 ? -22.767 -14.639 -1.177 1.00 83.12 177 PHE A CA 1
ATOM 1402 C C . PHE A 1 177 ? -23.835 -14.446 -0.093 1.00 83.12 177 PHE A C 1
ATOM 1404 O O . PHE A 1 177 ? -24.009 -15.320 0.752 1.00 83.12 177 PHE A O 1
ATOM 1411 N N . LEU A 1 178 ? -24.597 -13.352 -0.168 1.00 82.56 178 LEU A N 1
ATOM 1412 C CA . LEU A 1 178 ? -25.826 -13.132 0.591 1.00 82.56 178 LEU A CA 1
ATOM 1413 C C . LEU A 1 178 ? -26.959 -12.830 -0.368 1.00 82.56 178 LEU A C 1
ATOM 1415 O O . LEU A 1 178 ? -26.765 -12.102 -1.340 1.00 82.56 178 LEU A O 1
ATOM 1419 N N . ARG A 1 179 ? -28.127 -13.410 -0.088 1.00 85.94 179 ARG A N 1
ATOM 1420 C CA . ARG A 1 179 ? -29.318 -13.263 -0.919 1.00 85.94 179 ARG A CA 1
ATOM 1421 C C . ARG A 1 179 ? -30.528 -12.924 -0.063 1.00 85.94 179 ARG A C 1
ATOM 1423 O O . ARG A 1 179 ? -30.821 -13.664 0.876 1.00 85.94 179 ARG A O 1
ATOM 1430 N N . LYS A 1 180 ? -31.245 -11.868 -0.438 1.00 85.81 180 LYS A N 1
ATOM 1431 C CA . LYS A 1 180 ? -32.520 -11.411 0.125 1.00 85.81 180 LYS A CA 1
ATOM 1432 C C . LYS A 1 180 ? -32.490 -11.261 1.645 1.00 85.81 180 LYS A C 1
ATOM 1434 O O . LYS A 1 180 ? -33.436 -11.643 2.336 1.00 85.81 180 LYS A O 1
ATOM 1439 N N . LEU A 1 181 ? -31.399 -10.716 2.176 1.00 84.06 181 LEU A N 1
ATOM 1440 C CA . LEU A 1 181 ? -31.259 -10.509 3.610 1.00 84.06 181 LEU A CA 1
ATOM 1441 C C . LEU A 1 181 ? -32.187 -9.368 4.052 1.00 84.06 181 LEU A C 1
ATOM 1443 O O . LEU A 1 181 ? -32.040 -8.237 3.592 1.00 84.06 181 LEU A O 1
ATOM 1447 N N . SER A 1 182 ? -33.146 -9.680 4.927 1.00 83.06 182 SER A N 1
ATOM 1448 C CA . SER A 1 182 ? -34.101 -8.703 5.459 1.00 83.06 182 SER A CA 1
ATOM 1449 C C . SER A 1 182 ? -34.185 -8.804 6.977 1.00 83.06 182 SER A C 1
ATOM 1451 O O . SER A 1 182 ? -34.560 -9.851 7.504 1.00 83.06 182 SER A O 1
ATOM 1453 N N . PHE A 1 183 ? -33.816 -7.740 7.686 1.00 85.25 183 PHE A N 1
ATOM 1454 C CA . PHE A 1 183 ? -33.896 -7.666 9.145 1.00 85.25 183 PHE A CA 1
ATOM 1455 C C . PHE A 1 183 ? -33.896 -6.211 9.615 1.00 85.25 183 PHE A C 1
ATOM 1457 O O . PHE A 1 183 ? -33.471 -5.301 8.904 1.00 85.25 183 PHE A O 1
ATOM 1464 N N . LYS A 1 184 ? -34.376 -5.996 10.838 1.00 83.62 184 LYS A N 1
ATOM 1465 C CA . LYS A 1 184 ? -34.519 -4.678 11.447 1.00 83.62 184 LYS A CA 1
ATOM 1466 C C . LYS A 1 184 ? -33.817 -4.663 12.803 1.00 83.62 184 LYS A C 1
ATOM 1468 O O . LYS A 1 184 ? -34.022 -5.574 13.596 1.00 83.62 184 LYS A O 1
ATOM 1473 N N . ILE A 1 185 ? -32.986 -3.650 13.035 1.00 84.62 185 ILE A N 1
ATOM 1474 C CA . ILE A 1 185 ? -32.253 -3.415 14.283 1.00 84.62 185 ILE A CA 1
ATOM 1475 C C . ILE A 1 185 ? -32.807 -2.157 14.935 1.00 84.62 185 ILE A C 1
ATOM 1477 O O . ILE A 1 185 ? -32.692 -1.063 14.370 1.00 84.62 185 ILE A O 1
ATOM 1481 N N . HIS A 1 186 ? -33.346 -2.290 16.140 1.00 85.38 186 HIS A N 1
ATOM 1482 C CA . HIS A 1 186 ? -33.867 -1.164 16.897 1.00 85.38 186 HIS A CA 1
ATOM 1483 C C . HIS A 1 186 ? -32.753 -0.350 17.572 1.00 85.38 186 HIS A C 1
ATOM 1485 O O . HIS A 1 186 ? -31.634 -0.807 17.820 1.00 85.38 186 HIS A O 1
ATOM 1491 N N . ALA A 1 187 ? -33.064 0.901 17.912 1.00 83.50 187 ALA A N 1
ATOM 1492 C CA . ALA A 1 187 ? -32.104 1.781 18.566 1.00 83.50 187 ALA A CA 1
ATOM 1493 C C . ALA A 1 187 ? -31.664 1.234 19.936 1.00 83.50 187 ALA A C 1
ATOM 1495 O O . ALA A 1 187 ? -32.499 0.916 20.781 1.00 83.50 187 ALA A O 1
ATOM 1496 N N . ARG A 1 188 ? -30.343 1.231 20.182 1.00 83.25 188 ARG A N 1
ATOM 1497 C CA . ARG A 1 188 ? -29.690 0.709 21.405 1.00 83.25 188 ARG A CA 1
ATOM 1498 C C . ARG A 1 188 ? -29.854 -0.800 21.624 1.00 83.25 188 ARG A C 1
ATOM 1500 O O . ARG A 1 188 ? -29.594 -1.285 22.725 1.00 83.25 188 ARG A O 1
ATOM 1507 N N . GLU A 1 189 ? -30.248 -1.536 20.593 1.00 86.50 189 GLU A N 1
ATOM 1508 C CA . GLU A 1 189 ? -30.277 -2.991 20.624 1.00 86.50 189 GLU A CA 1
ATOM 1509 C C . GLU A 1 189 ? -28.856 -3.568 20.511 1.00 86.50 189 GLU A C 1
ATOM 1511 O O . GLU A 1 189 ? -28.007 -3.037 19.793 1.00 86.50 189 GLU A O 1
ATOM 1516 N N . LYS A 1 190 ? -28.581 -4.649 21.249 1.00 89.25 190 LYS A N 1
ATOM 1517 C CA . LYS A 1 190 ? -27.323 -5.400 21.155 1.00 89.25 190 LYS A CA 1
ATOM 1518 C C . LYS A 1 190 ? -27.590 -6.681 20.382 1.00 89.25 190 LYS A C 1
ATOM 1520 O O . LYS A 1 190 ? -28.339 -7.528 20.859 1.00 89.25 190 LYS A O 1
ATOM 1525 N N . ILE A 1 191 ? -26.961 -6.824 19.222 1.00 87.81 191 ILE A N 1
ATOM 1526 C CA . ILE A 1 191 ? -27.175 -7.960 18.323 1.00 87.81 191 ILE A CA 1
ATOM 1527 C C . ILE A 1 191 ? -25.877 -8.741 18.177 1.00 87.81 191 ILE A C 1
ATOM 1529 O O . ILE A 1 191 ? -24.817 -8.163 17.948 1.00 87.81 191 ILE A O 1
ATOM 1533 N N . GLY A 1 192 ? -25.973 -10.062 18.312 1.00 88.62 192 GLY A N 1
ATOM 1534 C CA . GLY A 1 192 ? -24.889 -10.989 18.010 1.00 88.62 192 GLY A CA 1
ATOM 1535 C C . GLY A 1 192 ? -25.148 -11.697 16.685 1.00 88.62 192 GLY A C 1
ATOM 1536 O O . GLY A 1 192 ? -26.212 -12.282 16.498 1.00 88.62 192 GLY A O 1
ATOM 1537 N N . ILE A 1 193 ? -24.171 -11.673 15.778 1.00 85.44 193 ILE A N 1
ATOM 1538 C CA . ILE A 1 193 ? -24.213 -12.434 14.525 1.00 85.44 193 ILE A CA 1
ATOM 1539 C C . ILE A 1 193 ? -23.395 -13.710 14.721 1.00 85.44 193 ILE A C 1
ATOM 1541 O O . ILE A 1 193 ? -22.180 -13.661 14.906 1.00 85.44 193 ILE A O 1
ATOM 1545 N N . VAL A 1 194 ? -24.057 -14.865 14.670 1.00 87.75 194 VAL A N 1
ATOM 1546 C CA . VAL A 1 194 ? -23.426 -16.181 14.847 1.00 87.75 194 VAL A CA 1
ATOM 1547 C C . VAL A 1 194 ? -23.609 -17.048 13.609 1.00 87.75 194 VAL A C 1
ATOM 1549 O O . VAL A 1 194 ? -24.567 -16.908 12.855 1.00 87.75 194 VAL A O 1
ATOM 1552 N N . GLY A 1 195 ? -22.669 -17.958 13.379 1.00 87.12 195 GLY A N 1
ATOM 1553 C CA . GLY A 1 195 ? -22.678 -18.829 12.207 1.00 87.12 195 GLY A CA 1
ATOM 1554 C C . GLY A 1 195 ? -21.357 -19.564 12.037 1.00 87.12 195 GLY A C 1
ATOM 1555 O O . GLY A 1 195 ? -20.367 -19.249 12.702 1.00 87.12 195 GLY A O 1
ATOM 1556 N N . ARG A 1 196 ? -21.316 -20.537 11.124 1.00 87.00 196 ARG A N 1
ATOM 1557 C CA . ARG A 1 196 ? -20.094 -21.300 10.815 1.00 87.00 196 ARG A CA 1
ATOM 1558 C C . ARG A 1 196 ? -18.994 -20.399 10.229 1.00 87.00 196 ARG A C 1
ATOM 1560 O O . ARG A 1 196 ? -19.262 -19.288 9.760 1.00 87.00 196 ARG A O 1
ATOM 1567 N N . SER A 1 197 ? -17.740 -20.852 10.279 1.00 82.56 197 SER A N 1
ATOM 1568 C CA . SER A 1 197 ? -16.647 -20.178 9.563 1.00 82.56 197 SER A CA 1
ATOM 1569 C C . SER A 1 197 ? -16.935 -20.176 8.057 1.00 82.56 197 SER A C 1
ATOM 1571 O O . SER A 1 197 ? -17.482 -21.146 7.534 1.00 82.56 197 SER A O 1
ATOM 1573 N N . GLY A 1 198 ? -16.654 -19.061 7.381 1.00 78.06 198 GLY A N 1
ATOM 1574 C CA . GLY A 1 198 ? -16.966 -18.883 5.958 1.00 78.06 198 GLY A CA 1
ATOM 1575 C C . GLY A 1 198 ? -18.443 -18.628 5.626 1.00 78.06 198 GLY A C 1
ATOM 1576 O O . GLY A 1 198 ? -18.774 -18.511 4.454 1.00 78.06 198 GLY A O 1
ATOM 1577 N N . ALA A 1 199 ? -19.330 -18.482 6.618 1.00 82.25 199 ALA A N 1
ATOM 1578 C CA . ALA A 1 199 ? -20.746 -18.160 6.388 1.00 82.25 199 ALA A CA 1
ATOM 1579 C C . ALA A 1 199 ? -21.002 -16.702 5.940 1.00 82.25 199 ALA A C 1
ATOM 1581 O O . ALA A 1 199 ? -22.151 -16.299 5.811 1.00 82.25 199 ALA A O 1
ATOM 1582 N N . GLY A 1 200 ? -19.946 -15.902 5.748 1.00 77.56 200 GLY A N 1
ATOM 1583 C CA . GLY A 1 200 ? -20.052 -14.502 5.331 1.00 77.56 200 GLY A CA 1
ATOM 1584 C C . GLY A 1 200 ? -20.284 -13.501 6.466 1.00 77.56 200 GLY A C 1
ATOM 1585 O O . GLY A 1 200 ? -20.691 -12.385 6.189 1.00 77.56 200 GLY A O 1
ATOM 1586 N N . LYS A 1 201 ? -20.026 -13.855 7.735 1.00 83.62 201 LYS A N 1
ATOM 1587 C CA . LYS A 1 201 ? -20.220 -12.953 8.894 1.00 83.62 201 LYS A CA 1
ATOM 1588 C C . LYS A 1 201 ? -19.398 -11.661 8.781 1.00 83.62 201 LYS A C 1
ATOM 1590 O O . LYS A 1 201 ? -19.971 -10.578 8.781 1.00 83.62 201 LYS A O 1
ATOM 1595 N N . SER A 1 202 ? -18.082 -11.790 8.605 1.00 77.31 202 SER A N 1
ATOM 1596 C CA . SER A 1 202 ? -17.181 -10.652 8.388 1.00 77.31 202 SER A CA 1
ATOM 1597 C C . SER A 1 202 ? -17.519 -9.922 7.091 1.00 77.31 202 SER A C 1
ATOM 1599 O O . SER A 1 202 ? -17.511 -8.703 7.053 1.00 77.31 202 SER A O 1
ATOM 1601 N N . SER A 1 203 ? -17.949 -10.648 6.054 1.00 78.12 203 SER A N 1
ATOM 1602 C CA . SER A 1 203 ? -18.429 -10.055 4.803 1.00 78.12 203 SER A CA 1
ATOM 1603 C C . SER A 1 203 ? -19.674 -9.182 5.007 1.00 78.12 203 SER A C 1
ATOM 1605 O O . SER A 1 203 ? -19.776 -8.129 4.395 1.00 78.12 203 SER A O 1
ATOM 1607 N N . ILE A 1 204 ? -20.616 -9.562 5.881 1.00 77.88 204 ILE A N 1
ATOM 1608 C CA . ILE A 1 204 ? -21.754 -8.700 6.248 1.00 77.88 204 ILE A CA 1
ATOM 1609 C C . ILE A 1 204 ? -21.235 -7.425 6.908 1.00 77.88 204 ILE A C 1
ATOM 1611 O O . ILE A 1 204 ? -21.667 -6.338 6.539 1.00 77.88 204 ILE A O 1
ATOM 1615 N N . VAL A 1 205 ? -20.315 -7.555 7.864 1.00 75.94 205 VAL A N 1
ATOM 1616 C CA . VAL A 1 205 ? -19.749 -6.424 8.611 1.00 75.94 205 VAL A CA 1
ATOM 1617 C C . VAL A 1 205 ? -18.986 -5.467 7.692 1.00 75.94 205 VAL A C 1
ATOM 1619 O O . VAL A 1 205 ? -19.207 -4.262 7.745 1.00 75.94 205 VAL A O 1
ATOM 1622 N N . GLU A 1 206 ? -18.131 -5.995 6.826 1.00 70.31 206 GLU A N 1
ATOM 1623 C CA . GLU A 1 206 ? -17.260 -5.219 5.946 1.00 70.31 206 GLU A CA 1
ATOM 1624 C C . GLU A 1 206 ? -18.035 -4.611 4.767 1.00 70.31 206 GLU A C 1
ATOM 1626 O O . GLU A 1 206 ? -17.919 -3.418 4.498 1.00 70.31 206 GLU A O 1
ATOM 1631 N N . PHE A 1 207 ? -18.886 -5.397 4.100 1.00 64.88 207 PHE A N 1
ATOM 1632 C CA . PHE A 1 207 ? -19.585 -4.978 2.880 1.00 64.88 207 PHE A CA 1
ATOM 1633 C C . PHE A 1 207 ? -20.901 -4.245 3.181 1.00 64.88 207 PHE A C 1
ATOM 1635 O O . PHE A 1 207 ? -21.177 -3.205 2.592 1.00 64.88 207 PHE A O 1
ATOM 1642 N N . SER A 1 208 ? -21.702 -4.716 4.147 1.00 59.50 208 SER A N 1
ATOM 1643 C CA . SER A 1 208 ? -23.007 -4.086 4.433 1.00 59.50 208 SER A CA 1
ATOM 1644 C C . SER A 1 208 ? -22.873 -2.758 5.172 1.00 59.50 208 SER A C 1
ATOM 1646 O O . SER A 1 208 ? -23.765 -1.927 5.066 1.00 59.50 208 SER A O 1
ATOM 1648 N N . PHE A 1 209 ? -21.805 -2.527 5.943 1.00 59.41 209 PHE A N 1
ATOM 1649 C CA . PHE A 1 209 ? -21.660 -1.256 6.665 1.00 59.41 209 PHE A CA 1
ATOM 1650 C C . PHE A 1 209 ? -20.845 -0.215 5.910 1.00 59.41 209 PHE A C 1
ATOM 1652 O O . PHE A 1 209 ? -20.992 0.973 6.182 1.00 59.41 209 PHE A O 1
ATOM 1659 N N . VAL A 1 210 ? -20.007 -0.626 4.961 1.00 56.25 210 VAL A N 1
ATOM 1660 C CA . VAL A 1 210 ? -19.364 0.319 4.054 1.00 56.25 210 VAL A CA 1
ATOM 1661 C C . VAL A 1 210 ? -20.347 0.608 2.920 1.00 56.25 210 VAL A C 1
ATOM 1663 O O . VAL A 1 210 ? -20.999 1.642 2.941 1.00 56.25 210 VAL A O 1
ATOM 1666 N N . GLU A 1 211 ? -20.594 -0.319 2.003 1.00 54.97 211 GLU A N 1
ATOM 1667 C CA . GLU A 1 211 ? -21.334 -0.042 0.762 1.00 54.97 211 GLU A CA 1
ATOM 1668 C C . GLU A 1 211 ? -22.783 0.447 0.964 1.00 54.97 211 GLU A C 1
ATOM 1670 O O . GLU A 1 211 ? -23.218 1.398 0.314 1.00 54.97 211 GLU A O 1
ATOM 1675 N N . LEU A 1 212 ? -23.517 -0.141 1.912 1.00 53.41 212 LEU A N 1
ATOM 1676 C CA . LEU A 1 212 ? -24.935 0.169 2.153 1.00 53.41 212 LEU A CA 1
ATOM 1677 C C . LEU A 1 212 ? -25.126 1.518 2.872 1.00 53.41 212 LEU A C 1
ATOM 1679 O O . LEU A 1 212 ? -26.089 2.235 2.616 1.00 53.41 212 LEU A O 1
ATOM 1683 N N . ILE A 1 213 ? -24.179 1.916 3.730 1.00 50.78 213 ILE A N 1
ATOM 1684 C CA . ILE A 1 213 ? -24.175 3.251 4.358 1.00 50.78 213 ILE A CA 1
ATOM 1685 C C . ILE A 1 213 ? -23.679 4.306 3.365 1.00 50.78 213 ILE A C 1
ATOM 1687 O O . ILE A 1 213 ? -24.168 5.436 3.381 1.00 50.78 213 ILE A O 1
ATOM 1691 N N . PHE A 1 214 ? -22.767 3.924 2.467 1.00 50.34 214 PHE A N 1
ATOM 1692 C CA . PHE A 1 214 ? -22.311 4.763 1.363 1.00 50.34 214 PHE A CA 1
ATOM 1693 C C . PHE A 1 214 ? -23.437 5.109 0.396 1.00 50.34 214 PHE A C 1
ATOM 1695 O O . PHE A 1 214 ? -23.644 6.288 0.114 1.00 50.34 214 PHE A O 1
ATOM 1702 N N . GLN A 1 215 ? -24.185 4.104 -0.063 1.00 47.88 215 GLN A N 1
ATOM 1703 C CA . GLN A 1 215 ? -25.281 4.303 -1.011 1.00 47.88 215 GLN A CA 1
ATOM 1704 C C . GLN A 1 215 ? -26.455 5.079 -0.421 1.00 47.88 215 GLN A C 1
ATOM 1706 O O . GLN A 1 215 ? -27.085 5.849 -1.141 1.00 47.88 215 GLN A O 1
ATOM 1711 N N . ILE A 1 216 ? -26.768 4.880 0.861 1.00 47.25 216 ILE A N 1
ATOM 1712 C CA . ILE A 1 216 ? -27.960 5.491 1.453 1.00 47.25 216 ILE A CA 1
ATOM 1713 C C . ILE A 1 216 ? -27.643 6.880 2.034 1.00 47.25 216 ILE A C 1
ATOM 1715 O O . ILE A 1 216 ? -28.516 7.743 1.974 1.00 47.25 216 ILE A O 1
ATOM 1719 N N . LEU A 1 217 ? -26.444 7.142 2.591 1.00 48.59 217 LEU A N 1
ATOM 1720 C CA . LEU A 1 217 ? -26.260 8.334 3.433 1.00 48.59 217 LEU A CA 1
ATOM 1721 C C . LEU A 1 217 ? -24.859 9.035 3.486 1.00 48.59 217 LEU A C 1
ATOM 1723 O O . LEU A 1 217 ? -24.663 9.923 4.316 1.00 48.59 217 LEU A O 1
ATOM 1727 N N . GLY A 1 218 ? -23.873 8.729 2.636 1.00 52.09 218 GLY A N 1
ATOM 1728 C CA . GLY A 1 218 ? -22.672 9.587 2.454 1.00 52.09 218 GLY A CA 1
ATOM 1729 C C . GLY A 1 218 ? -21.660 9.734 3.629 1.00 52.09 218 GLY A C 1
ATOM 1730 O O . GLY A 1 218 ? -21.651 8.979 4.604 1.00 52.09 218 GLY A O 1
ATOM 1731 N N . TYR A 1 219 ? -20.739 10.715 3.524 1.00 49.62 219 TYR A N 1
ATOM 1732 C CA . TYR A 1 219 ? -19.525 10.872 4.369 1.00 49.62 219 TYR A CA 1
ATOM 1733 C C . TYR A 1 219 ? -19.792 11.181 5.854 1.00 49.62 219 TYR A C 1
ATOM 1735 O O . TYR A 1 219 ? -19.071 10.692 6.728 1.00 49.62 219 TYR A O 1
ATOM 1743 N N . MET A 1 220 ? -20.826 11.970 6.170 1.00 49.62 220 MET A N 1
ATOM 1744 C CA . MET A 1 220 ? -21.069 12.474 7.536 1.00 49.62 220 MET A CA 1
ATOM 1745 C C . MET A 1 220 ? -21.340 11.362 8.564 1.00 49.62 220 MET A C 1
ATOM 1747 O O . MET A 1 220 ? -21.202 11.576 9.769 1.00 49.62 220 MET A O 1
ATOM 1751 N N . ILE A 1 221 ? -21.662 10.150 8.113 1.00 62.31 221 ILE A N 1
ATOM 1752 C CA . ILE A 1 221 ? -21.995 9.018 8.987 1.00 62.31 221 ILE A CA 1
ATOM 1753 C C . ILE A 1 221 ? -20.800 8.140 9.287 1.00 62.31 221 ILE A C 1
ATOM 1755 O O . ILE A 1 221 ? -20.790 7.503 10.343 1.00 62.31 221 ILE A O 1
ATOM 1759 N N . ARG A 1 222 ? -19.735 8.202 8.472 1.00 65.50 222 ARG A N 1
ATOM 1760 C CA . ARG A 1 222 ? -18.448 7.618 8.869 1.00 65.50 222 ARG A CA 1
ATOM 1761 C C . ARG A 1 222 ? -18.024 8.147 10.236 1.00 65.50 222 ARG A C 1
ATOM 1763 O O . ARG A 1 222 ? -17.444 7.389 11.000 1.00 65.50 222 ARG A O 1
ATOM 1770 N N . ASN A 1 223 ? -18.364 9.387 10.597 1.00 68.00 223 ASN A N 1
ATOM 1771 C CA . ASN A 1 223 ? -18.081 9.934 11.927 1.00 68.00 223 ASN A CA 1
ATOM 1772 C C . ASN A 1 223 ? -18.983 9.393 13.048 1.00 68.00 223 ASN A C 1
ATOM 1774 O O . ASN A 1 223 ? -18.555 9.367 14.198 1.00 68.00 223 ASN A O 1
ATOM 1778 N N . ASN A 1 224 ? -20.182 8.900 12.741 1.00 73.94 224 ASN A N 1
ATOM 1779 C CA . ASN A 1 224 ? -21.149 8.437 13.744 1.00 73.94 224 ASN A CA 1
ATOM 1780 C C . ASN A 1 224 ? -21.117 6.920 13.990 1.00 73.94 224 ASN A C 1
ATOM 1782 O O . ASN A 1 224 ? -21.829 6.433 14.876 1.00 73.94 224 ASN A O 1
ATOM 1786 N N . ILE A 1 225 ? -20.281 6.193 13.243 1.00 78.44 225 ILE A N 1
ATOM 1787 C CA . ILE A 1 225 ? -20.092 4.742 13.326 1.00 78.44 225 ILE A CA 1
ATOM 1788 C C . ILE A 1 225 ? -18.627 4.439 13.665 1.00 78.44 225 ILE A C 1
ATOM 1790 O O . ILE A 1 225 ? -17.708 5.043 13.102 1.00 78.44 225 ILE A O 1
ATOM 1794 N N . SER A 1 226 ? -18.401 3.501 14.583 1.00 84.50 226 SER A N 1
ATOM 1795 C CA . SER A 1 226 ? -17.071 2.939 14.851 1.00 84.50 226 SER A CA 1
ATOM 1796 C C . SER A 1 226 ? -17.048 1.464 14.502 1.00 84.50 226 SER A C 1
ATOM 1798 O O . SER A 1 226 ? -17.972 0.729 14.842 1.00 84.50 226 SER A O 1
ATOM 1800 N N . ILE A 1 227 ? -15.975 1.037 13.846 1.00 84.12 227 ILE A N 1
ATOM 1801 C CA . ILE A 1 227 ? -15.745 -0.355 13.473 1.00 84.12 227 ILE A CA 1
ATOM 1802 C C . ILE A 1 227 ? -14.462 -0.805 14.166 1.00 84.12 227 ILE A C 1
ATOM 1804 O O . ILE A 1 227 ? -13.446 -0.111 14.104 1.00 84.12 227 ILE A O 1
ATOM 1808 N N . ILE A 1 228 ? -14.528 -1.952 14.832 1.00 87.94 228 ILE A N 1
ATOM 1809 C CA . ILE A 1 228 ? -13.380 -2.652 15.401 1.00 87.94 228 ILE A CA 1
ATOM 1810 C C . ILE A 1 228 ? -13.119 -3.853 14.484 1.00 87.94 228 ILE A C 1
ATOM 1812 O O . ILE A 1 228 ? -13.917 -4.793 14.509 1.00 87.94 228 ILE A O 1
ATOM 1816 N N . PRO A 1 229 ? -12.087 -3.790 13.621 1.00 83.62 229 PRO A N 1
ATOM 1817 C CA . PRO A 1 229 ? -11.800 -4.854 12.666 1.00 83.62 229 PRO A CA 1
ATOM 1818 C C . PRO A 1 229 ? -11.206 -6.084 13.361 1.00 83.62 229 PRO A C 1
ATOM 1820 O O . PRO A 1 229 ? -10.577 -5.954 14.412 1.00 83.62 229 PRO A O 1
ATOM 1823 N N . GLN A 1 230 ? -11.344 -7.245 12.715 1.00 82.88 230 GLN A N 1
ATOM 1824 C CA . GLN A 1 230 ? -10.735 -8.509 13.144 1.00 82.88 230 GLN A CA 1
ATOM 1825 C C . GLN A 1 230 ? -9.203 -8.401 13.235 1.00 82.88 230 GLN A C 1
ATOM 1827 O O . GLN A 1 230 ? -8.611 -8.783 14.239 1.00 82.88 230 GLN A O 1
ATOM 1832 N N . ASP A 1 231 ? -8.566 -7.833 12.205 1.00 83.00 231 ASP A N 1
ATOM 1833 C CA . ASP A 1 231 ? -7.124 -7.579 12.171 1.00 83.00 231 ASP A CA 1
ATOM 1834 C C . ASP A 1 231 ? -6.844 -6.107 12.543 1.00 83.00 231 ASP A C 1
ATOM 1836 O O . ASP A 1 231 ? -7.061 -5.211 11.716 1.00 83.00 231 ASP A O 1
ATOM 1840 N N . PRO A 1 232 ? -6.368 -5.801 13.768 1.00 86.00 232 PRO A N 1
ATOM 1841 C CA . PRO A 1 232 ? -6.114 -4.426 14.181 1.00 86.00 232 PRO A CA 1
ATOM 1842 C C . PRO A 1 232 ? -4.911 -3.842 13.431 1.00 86.00 232 PRO A C 1
ATOM 1844 O O . PRO A 1 232 ? -3.784 -4.333 13.533 1.00 86.00 232 PRO A O 1
ATOM 1847 N N . VAL A 1 233 ? -5.145 -2.751 12.698 1.00 85.38 233 VAL A N 1
ATOM 1848 C CA . VAL A 1 233 ? -4.106 -2.034 11.946 1.00 85.38 233 VAL A CA 1
ATOM 1849 C C . VAL A 1 233 ? -3.698 -0.766 12.691 1.00 85.38 233 VAL A C 1
ATOM 1851 O O . VAL A 1 233 ? -4.524 0.108 12.981 1.00 85.38 233 VAL A O 1
ATOM 1854 N N . LEU A 1 234 ? -2.403 -0.652 12.978 1.00 89.56 234 LEU A N 1
ATOM 1855 C CA . LEU A 1 234 ? -1.773 0.564 13.485 1.00 89.56 234 LEU A CA 1
ATOM 1856 C C . LEU A 1 234 ? -0.851 1.155 12.417 1.00 89.56 234 LEU A C 1
ATOM 1858 O O . LEU A 1 234 ? -0.198 0.423 11.672 1.00 89.56 234 LEU A O 1
ATOM 1862 N N . PHE A 1 235 ? -0.806 2.479 12.350 1.00 90.19 235 PHE A N 1
ATOM 1863 C CA . PHE A 1 235 ? 0.070 3.215 11.450 1.00 90.19 235 PHE A CA 1
ATOM 1864 C C . PHE A 1 235 ? 1.385 3.539 12.152 1.00 90.19 235 PHE A C 1
ATOM 1866 O O . PHE A 1 235 ? 1.397 3.794 13.358 1.00 90.19 235 PHE A O 1
ATOM 1873 N N . SER A 1 236 ? 2.479 3.575 11.394 1.00 90.44 236 SER A N 1
ATOM 1874 C CA . SER A 1 236 ? 3.758 4.053 11.914 1.00 90.44 236 SER A CA 1
ATOM 1875 C C . SER A 1 236 ? 3.623 5.520 12.330 1.00 90.44 236 SER A C 1
ATOM 1877 O O . SER A 1 236 ? 3.113 6.334 11.558 1.00 90.44 236 SER A O 1
ATOM 1879 N N . GLY A 1 237 ? 4.046 5.866 13.542 1.00 91.31 237 GLY A N 1
ATOM 1880 C CA . GLY A 1 237 ? 3.840 7.204 14.102 1.00 91.31 237 GLY A CA 1
ATOM 1881 C C . GLY A 1 237 ? 3.881 7.185 15.622 1.00 91.31 237 GLY A C 1
ATOM 1882 O O . GLY A 1 237 ? 4.551 6.335 16.194 1.00 91.31 237 GLY A O 1
ATOM 1883 N N . SER A 1 238 ? 3.160 8.086 16.284 1.00 92.19 238 SER A N 1
ATOM 1884 C CA . SER A 1 238 ? 3.013 8.044 17.741 1.00 92.19 238 SER A CA 1
ATOM 1885 C C . SER A 1 238 ? 1.755 7.281 18.158 1.00 92.19 238 SER A C 1
ATOM 1887 O O . SER A 1 238 ? 0.808 7.108 17.373 1.00 92.19 238 SER A O 1
ATOM 1889 N N . VAL A 1 239 ? 1.704 6.833 19.413 1.00 92.00 239 VAL A N 1
ATOM 1890 C CA . VAL A 1 239 ? 0.470 6.281 19.994 1.00 92.00 239 VAL A CA 1
ATOM 1891 C C . VAL A 1 239 ? -0.655 7.319 19.904 1.00 92.00 239 VAL A C 1
ATOM 1893 O O . VAL A 1 239 ? -1.780 6.979 19.525 1.00 92.00 239 VAL A O 1
ATOM 1896 N N . ARG A 1 240 ? -0.343 8.605 20.127 1.00 92.75 240 ARG A N 1
ATOM 1897 C CA . ARG A 1 240 ? -1.298 9.709 19.968 1.00 92.75 240 ARG A CA 1
ATOM 1898 C C . ARG A 1 240 ? -1.880 9.796 18.565 1.00 92.75 240 ARG A C 1
ATOM 1900 O O . ARG A 1 240 ? -3.097 9.850 18.434 1.00 92.75 240 ARG A O 1
ATOM 1907 N N . SER A 1 241 ? -1.042 9.803 17.524 1.00 92.25 241 SER A N 1
ATOM 1908 C CA . SER A 1 241 ? -1.522 9.928 16.139 1.00 92.25 241 SER A CA 1
ATOM 1909 C C . SER A 1 241 ? -2.383 8.738 15.728 1.00 92.25 241 SER A C 1
ATOM 1911 O O . SER A 1 241 ? -3.272 8.864 14.890 1.00 92.25 241 SER A O 1
ATOM 1913 N N . ASN A 1 242 ? -2.132 7.579 16.336 1.00 91.62 242 ASN A N 1
ATOM 1914 C CA . ASN A 1 242 ? -2.945 6.394 16.152 1.00 91.62 242 ASN A CA 1
ATOM 1915 C C . ASN A 1 242 ? -4.291 6.482 16.882 1.00 91.62 242 ASN A C 1
ATOM 1917 O O . ASN A 1 242 ? -5.280 6.029 16.313 1.00 91.62 242 ASN A O 1
ATOM 1921 N N . LEU A 1 243 ? -4.352 7.002 18.109 1.00 90.88 243 LEU A N 1
ATOM 1922 C CA . LEU A 1 243 ? -5.597 7.120 18.881 1.00 90.88 243 LEU A CA 1
ATOM 1923 C C . LEU A 1 243 ? -6.480 8.284 18.410 1.00 90.88 243 LEU A C 1
ATOM 1925 O O . LEU A 1 243 ? -7.693 8.120 18.292 1.00 90.88 243 LEU A O 1
ATOM 1929 N N . ASP A 1 244 ? -5.868 9.432 18.127 1.00 90.81 244 ASP A N 1
ATOM 1930 C CA . ASP A 1 244 ? -6.533 10.673 17.736 1.00 90.81 244 ASP A CA 1
ATOM 1931 C C . ASP A 1 244 ? -5.735 11.408 16.637 1.00 90.81 244 ASP A C 1
ATOM 1933 O O . ASP A 1 244 ? -4.950 12.322 16.919 1.00 90.81 244 ASP A O 1
ATOM 1937 N N . PRO A 1 245 ? -5.923 11.028 15.359 1.00 89.31 245 PRO A N 1
ATOM 1938 C CA . PRO A 1 245 ? -5.195 11.631 14.242 1.00 89.31 245 PRO A CA 1
ATOM 1939 C C . PRO A 1 245 ? -5.541 13.112 14.024 1.00 89.31 245 PRO A C 1
ATOM 1941 O O . PRO A 1 245 ? -4.734 13.846 13.456 1.00 89.31 245 PRO A O 1
ATOM 1944 N N . PHE A 1 246 ? -6.714 13.566 14.480 1.00 88.12 246 PHE A N 1
ATOM 1945 C CA . PHE A 1 246 ? -7.181 14.945 14.308 1.00 88.12 246 PHE A CA 1
ATOM 1946 C C . PHE A 1 246 ? -6.888 15.843 15.514 1.00 88.12 246 PHE A C 1
ATOM 1948 O O . PHE A 1 246 ? -7.192 17.034 15.454 1.00 88.12 246 PHE A O 1
ATOM 1955 N N . LYS A 1 247 ? -6.293 15.299 16.587 1.00 87.50 247 LYS A N 1
ATOM 1956 C CA . LYS A 1 247 ? -6.019 16.013 17.847 1.00 87.50 247 LYS A CA 1
ATOM 1957 C C . LYS A 1 247 ? -7.262 16.727 18.401 1.00 87.50 247 LYS A C 1
ATOM 1959 O O . LYS A 1 247 ? -7.180 17.864 18.858 1.00 87.50 247 LYS A O 1
ATOM 1964 N N . ALA A 1 248 ? -8.417 16.074 18.313 1.00 86.75 248 ALA A N 1
ATOM 1965 C CA . ALA A 1 248 ? -9.684 16.597 18.811 1.00 86.75 248 ALA A CA 1
ATOM 1966 C C . ALA A 1 248 ? -9.882 16.379 20.324 1.00 86.75 248 ALA A C 1
ATOM 1968 O O . ALA A 1 248 ? -10.767 16.999 20.912 1.00 86.75 248 ALA A O 1
ATOM 1969 N N . CYS A 1 249 ? -9.112 15.479 20.942 1.00 87.00 249 CYS A N 1
ATOM 1970 C CA . CYS A 1 249 ? -9.233 15.098 22.346 1.00 87.00 249 CYS A CA 1
ATOM 1971 C C . CYS A 1 249 ? -8.060 15.613 23.191 1.00 87.00 249 CYS A C 1
ATOM 1973 O O . CYS A 1 249 ? -6.898 15.555 22.779 1.00 87.00 249 CYS A O 1
ATOM 1975 N N . ASP A 1 250 ? -8.380 16.019 24.421 1.00 91.19 250 ASP A N 1
ATOM 1976 C CA . ASP A 1 250 ? -7.394 16.379 25.439 1.00 91.19 250 ASP A CA 1
ATOM 1977 C C . ASP A 1 250 ? -6.687 15.143 26.017 1.00 91.19 250 ASP A C 1
ATOM 1979 O O . ASP A 1 250 ? -7.241 14.037 26.075 1.00 91.19 250 ASP A O 1
ATOM 1983 N N . ASP A 1 251 ? -5.472 15.345 26.522 1.00 89.56 251 ASP A N 1
ATOM 1984 C CA . ASP A 1 251 ? -4.612 14.292 27.076 1.00 89.56 251 ASP A CA 1
ATOM 1985 C C . ASP A 1 251 ? -5.250 13.601 28.288 1.00 89.56 251 ASP A C 1
ATOM 1987 O O . ASP A 1 251 ? -5.092 12.395 28.479 1.00 89.56 251 ASP A O 1
ATOM 1991 N N . GLU A 1 252 ? -6.039 14.335 29.076 1.00 91.44 252 GLU A N 1
ATOM 1992 C CA . GLU A 1 252 ? -6.799 13.784 30.202 1.00 91.44 252 GLU A CA 1
ATOM 1993 C C . GLU A 1 252 ? -7.850 12.765 29.738 1.00 91.44 252 GLU A C 1
ATOM 1995 O O . GLU A 1 252 ? -8.008 11.693 30.333 1.00 91.44 252 GLU A O 1
ATOM 2000 N N . MET A 1 253 ? -8.548 13.072 28.640 1.00 89.81 253 MET A N 1
ATOM 2001 C CA . MET A 1 253 ? -9.539 12.179 28.040 1.00 89.81 253 MET A CA 1
ATOM 2002 C C . MET A 1 253 ? -8.873 10.947 27.428 1.00 89.81 253 MET A C 1
ATOM 2004 O O . MET A 1 253 ? -9.383 9.835 27.600 1.00 89.81 253 MET A O 1
ATOM 2008 N N . LEU A 1 254 ? -7.722 11.123 26.772 1.00 91.38 254 LEU A N 1
ATOM 2009 C CA . LEU A 1 254 ? -6.925 10.014 26.248 1.00 91.38 254 LEU A CA 1
ATOM 2010 C C . LEU A 1 254 ? -6.482 9.076 27.379 1.00 91.38 254 LEU A C 1
ATOM 2012 O O . LEU A 1 254 ? -6.744 7.873 27.307 1.00 91.38 254 LEU A O 1
ATOM 2016 N N . TRP A 1 255 ? -5.914 9.610 28.466 1.00 93.19 255 TRP A N 1
ATOM 2017 C CA . TRP A 1 255 ? -5.521 8.811 29.632 1.00 93.19 255 TRP A CA 1
ATOM 2018 C C . TRP A 1 255 ? -6.709 8.114 30.294 1.00 93.19 255 TRP A C 1
ATOM 2020 O O . TRP A 1 255 ? -6.592 6.959 30.708 1.00 93.19 255 TRP A O 1
ATOM 2030 N N . CYS A 1 256 ? -7.872 8.766 30.367 1.00 91.81 256 CYS A N 1
ATOM 2031 C CA . CYS A 1 256 ? -9.088 8.143 30.887 1.00 91.81 256 CYS A CA 1
ATOM 2032 C C . CYS A 1 256 ? -9.481 6.898 30.072 1.00 91.81 256 CYS A C 1
ATOM 2034 O O . CYS A 1 256 ? -9.818 5.862 30.650 1.00 91.81 256 CYS A O 1
ATOM 2036 N N . VAL A 1 257 ? -9.414 6.970 28.738 1.00 91.94 257 VAL A N 1
ATOM 2037 C CA . VAL A 1 257 ? -9.740 5.831 27.868 1.00 91.94 257 VAL A CA 1
ATOM 2038 C C . VAL A 1 257 ? -8.668 4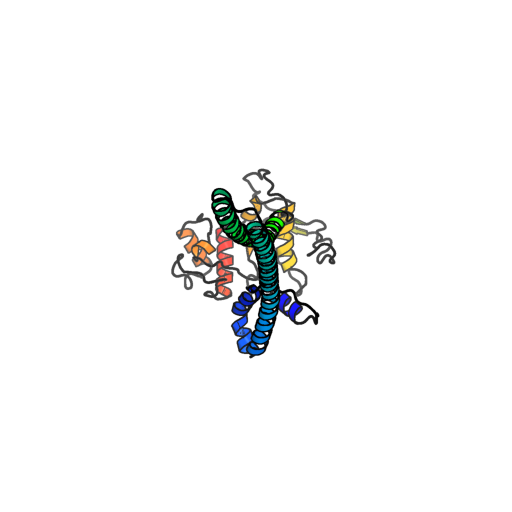.743 27.935 1.00 91.94 257 VAL A C 1
ATOM 2040 O O . VAL A 1 257 ? -9.022 3.574 28.072 1.00 91.94 257 VAL A O 1
ATOM 2043 N N . VAL A 1 258 ? -7.382 5.100 27.923 1.00 92.19 258 VAL A N 1
ATOM 2044 C CA . VAL A 1 258 ? -6.274 4.134 28.064 1.00 92.19 258 VAL A CA 1
ATOM 2045 C C . VAL A 1 258 ? -6.392 3.336 29.364 1.00 92.19 258 VAL A C 1
ATOM 2047 O O . VAL A 1 258 ? -6.266 2.110 29.344 1.00 92.19 258 VAL A O 1
ATOM 2050 N N . LYS A 1 259 ? -6.736 4.002 30.475 1.00 92.25 259 LYS A N 1
ATOM 2051 C CA . LYS A 1 259 ? -6.997 3.344 31.765 1.00 92.25 259 LYS A CA 1
ATOM 2052 C C . LYS A 1 259 ? -8.196 2.398 31.708 1.00 92.25 259 LYS A C 1
ATOM 2054 O O . LYS A 1 259 ? -8.110 1.278 32.197 1.00 92.25 259 LYS A O 1
ATOM 2059 N N . ARG A 1 260 ? -9.300 2.794 31.059 1.00 91.44 260 ARG A N 1
ATOM 2060 C CA . ARG A 1 260 ? -10.490 1.928 30.887 1.00 91.44 260 ARG A CA 1
ATOM 2061 C C . ARG A 1 260 ? -10.201 0.657 30.095 1.00 91.44 260 ARG A C 1
ATOM 2063 O O . ARG A 1 260 ? -10.857 -0.358 30.308 1.00 91.44 260 ARG A O 1
ATOM 2070 N N . VAL A 1 261 ? -9.256 0.736 29.168 1.00 90.06 261 VAL A N 1
ATOM 2071 C CA . VAL A 1 261 ? -8.857 -0.373 28.302 1.00 90.06 261 VAL A CA 1
ATOM 2072 C C . VAL A 1 261 ? -7.675 -1.163 28.903 1.00 90.06 261 VAL A C 1
ATOM 2074 O O . VAL A 1 261 ? -7.283 -2.188 28.362 1.00 90.06 261 VAL A O 1
ATOM 2077 N N . HIS A 1 262 ? -7.173 -0.768 30.080 1.00 89.50 262 HIS A N 1
ATOM 2078 C CA . HIS A 1 262 ? -6.069 -1.420 30.801 1.00 89.50 262 HIS A CA 1
ATOM 2079 C C . HIS A 1 262 ? -4.722 -1.407 30.053 1.00 89.50 262 HIS A C 1
ATOM 2081 O O . HIS A 1 262 ? -3.891 -2.289 30.254 1.00 89.50 262 HIS A O 1
ATOM 2087 N N . LEU A 1 263 ? -4.478 -0.386 29.225 1.00 89.38 263 LEU A N 1
ATOM 2088 C CA . LEU A 1 263 ? -3.213 -0.201 28.494 1.00 89.38 263 LEU A CA 1
ATOM 2089 C C . LEU A 1 263 ? -2.203 0.705 29.220 1.00 89.38 263 LEU A C 1
ATOM 2091 O O . LEU A 1 263 ? -1.151 1.020 28.676 1.00 89.38 263 LEU A O 1
ATOM 2095 N N . GLU A 1 264 ? -2.492 1.105 30.460 1.00 87.00 264 GLU A N 1
ATOM 2096 C CA . GLU A 1 264 ? -1.656 2.017 31.262 1.00 87.00 264 GLU A CA 1
ATOM 2097 C C . GLU A 1 264 ? -0.240 1.499 31.554 1.00 87.00 264 GLU A C 1
ATOM 2099 O O . GLU A 1 264 ? 0.641 2.284 31.877 1.00 87.00 264 GLU A O 1
ATOM 2104 N N . LYS A 1 265 ? -0.025 0.181 31.464 1.00 85.62 265 LYS A N 1
ATOM 2105 C CA . LYS A 1 265 ? 1.288 -0.449 31.673 1.00 85.62 265 LYS A CA 1
ATOM 2106 C C . LYS A 1 265 ? 2.101 -0.575 30.389 1.00 85.62 265 LYS A C 1
ATOM 2108 O O . LYS A 1 265 ? 3.314 -0.709 30.465 1.00 85.62 265 LYS A O 1
ATOM 2113 N N . SER A 1 266 ? 1.424 -0.593 29.243 1.00 84.56 266 SER A N 1
ATOM 2114 C CA . SER A 1 266 ? 2.035 -0.809 27.929 1.00 84.56 266 SER A CA 1
ATOM 2115 C C . SER A 1 266 ? 2.380 0.503 27.225 1.00 84.56 266 SER A C 1
ATOM 2117 O O . SER A 1 266 ? 3.161 0.496 26.282 1.00 84.56 266 SER A O 1
ATOM 2119 N N . ILE A 1 267 ? 1.766 1.612 27.646 1.00 87.19 267 ILE A N 1
ATOM 2120 C CA . ILE A 1 267 ? 1.968 2.952 27.090 1.00 87.19 267 ILE A CA 1
ATOM 2121 C C . ILE A 1 267 ? 2.475 3.834 28.228 1.00 87.19 267 ILE A C 1
ATOM 2123 O O . ILE A 1 267 ? 1.709 4.149 29.142 1.00 87.19 267 ILE A O 1
ATOM 2127 N N . GLU A 1 268 ? 3.747 4.227 28.178 1.00 84.88 268 GLU A N 1
ATOM 2128 C CA . GLU A 1 268 ? 4.334 5.140 29.166 1.00 84.88 268 GLU A CA 1
ATOM 2129 C C . GLU A 1 268 ? 4.057 6.595 28.774 1.00 84.88 268 GLU A C 1
ATOM 2131 O O . GLU A 1 268 ? 3.711 7.422 29.624 1.00 84.88 268 GLU A O 1
ATOM 2136 N N . SER A 1 269 ? 4.137 6.893 27.473 1.00 87.88 269 SER A N 1
ATOM 2137 C CA . SER A 1 269 ? 3.857 8.209 26.906 1.00 87.88 269 SER A CA 1
ATOM 2138 C C . SER A 1 269 ? 3.047 8.115 25.613 1.00 87.88 269 SER A C 1
ATOM 2140 O O . SER A 1 269 ? 3.143 7.175 24.829 1.00 87.88 269 SER A O 1
ATOM 2142 N N . PHE A 1 270 ? 2.251 9.144 25.326 1.00 87.44 270 PHE A N 1
ATOM 2143 C CA . PHE A 1 270 ? 1.540 9.241 24.048 1.00 87.44 270 PHE A CA 1
ATOM 2144 C C . PHE A 1 270 ? 2.455 9.538 22.856 1.00 87.44 270 PHE A C 1
ATOM 2146 O O . PHE A 1 270 ? 2.041 9.342 21.707 1.00 87.44 270 PHE A O 1
ATOM 2153 N N . ASP A 1 271 ? 3.679 9.982 23.133 1.00 87.56 271 ASP A N 1
ATOM 2154 C CA . ASP A 1 271 ? 4.725 10.202 22.137 1.00 87.56 271 ASP A CA 1
ATOM 2155 C C . ASP A 1 271 ? 5.525 8.928 21.825 1.00 87.56 271 ASP A C 1
ATOM 2157 O O . ASP A 1 271 ? 6.383 8.955 20.941 1.00 87.56 271 ASP A O 1
ATOM 2161 N N . ASP A 1 272 ? 5.211 7.807 22.488 1.00 88.75 272 ASP A N 1
ATOM 2162 C CA . ASP A 1 272 ? 5.827 6.512 22.209 1.00 88.75 272 ASP A CA 1
ATOM 2163 C C . ASP A 1 272 ? 5.626 6.132 20.738 1.00 88.75 272 ASP A C 1
ATOM 2165 O O . ASP A 1 272 ? 4.542 6.288 20.155 1.00 88.75 272 ASP A O 1
ATOM 2169 N N . THR A 1 273 ? 6.697 5.640 20.120 1.00 89.81 273 THR A N 1
ATOM 2170 C CA . THR A 1 273 ? 6.713 5.303 18.699 1.00 89.81 273 THR A CA 1
ATOM 2171 C C . THR A 1 273 ? 6.016 3.973 18.449 1.00 89.81 273 THR A C 1
ATOM 2173 O O . THR A 1 273 ? 6.313 2.961 19.080 1.00 89.81 273 THR A O 1
ATOM 2176 N N . VAL A 1 274 ? 5.110 3.962 17.481 1.00 90.94 274 VAL A N 1
ATOM 2177 C CA . VAL A 1 274 ? 4.470 2.771 16.931 1.00 90.94 274 VAL A CA 1
ATOM 2178 C C . VAL A 1 274 ? 5.232 2.370 15.673 1.00 90.94 274 VAL A C 1
ATOM 2180 O O . VAL A 1 274 ? 5.323 3.158 14.727 1.00 90.94 274 VAL A O 1
ATOM 2183 N N . ASP A 1 275 ? 5.763 1.148 15.663 1.00 86.69 275 ASP A N 1
ATOM 2184 C CA . ASP A 1 275 ? 6.486 0.595 14.515 1.00 86.69 275 ASP A CA 1
ATOM 2185 C C . ASP A 1 275 ? 5.537 0.233 13.361 1.00 86.69 275 ASP A C 1
ATOM 2187 O O . ASP A 1 275 ? 4.311 0.237 13.498 1.00 86.69 275 ASP A O 1
ATOM 2191 N N . GLU A 1 276 ? 6.095 -0.125 12.200 1.00 80.06 276 GLU A N 1
ATOM 2192 C CA . GLU A 1 276 ? 5.321 -0.544 11.026 1.00 80.06 276 GLU A CA 1
ATOM 2193 C C . GLU A 1 276 ? 4.287 -1.629 11.367 1.00 80.06 276 GLU A C 1
ATOM 2195 O O . GLU A 1 276 ? 4.627 -2.743 11.769 1.00 80.06 276 GLU A O 1
ATOM 2200 N N . SER A 1 277 ? 3.001 -1.323 11.147 1.00 78.06 277 SER A N 1
ATOM 2201 C CA . SER A 1 277 ? 1.867 -2.205 11.486 1.00 78.06 277 SER A CA 1
ATOM 2202 C C . SER A 1 277 ? 1.754 -2.564 12.982 1.00 78.06 277 SER A C 1
ATOM 2204 O O . SER A 1 277 ? 1.088 -3.545 13.331 1.00 78.06 277 SER A O 1
ATOM 2206 N N . GLY A 1 278 ? 2.390 -1.788 13.867 1.00 81.62 278 GLY A N 1
ATOM 2207 C CA . GLY A 1 278 ? 2.356 -1.972 15.317 1.00 81.62 278 GLY A CA 1
ATOM 2208 C C . GLY A 1 278 ? 3.089 -3.217 15.811 1.00 81.62 278 GLY A C 1
ATOM 2209 O O . GLY A 1 278 ? 2.619 -3.850 16.750 1.00 81.62 278 GLY A O 1
ATOM 2210 N N . GLN A 1 279 ? 4.194 -3.612 15.169 1.00 83.38 279 GLN A N 1
ATOM 2211 C CA . GLN A 1 279 ? 4.954 -4.820 15.540 1.00 83.38 279 GLN A CA 1
ATOM 2212 C C . GLN A 1 279 ? 5.505 -4.804 16.971 1.00 83.38 279 GLN A C 1
ATOM 2214 O O . GLN A 1 279 ? 5.744 -5.869 17.536 1.00 83.38 279 GLN A O 1
ATOM 2219 N N . ASN A 1 280 ? 5.678 -3.622 17.558 1.00 88.38 280 ASN A N 1
ATOM 2220 C CA . ASN A 1 280 ? 6.097 -3.448 18.943 1.00 88.38 280 ASN A CA 1
ATOM 2221 C C . ASN A 1 280 ? 4.992 -3.744 19.973 1.00 88.38 280 ASN A C 1
ATOM 2223 O O . ASN A 1 280 ? 5.297 -3.880 21.152 1.00 88.38 280 ASN A O 1
ATOM 2227 N N . PHE A 1 281 ? 3.735 -3.890 19.540 1.00 87.81 281 PHE A N 1
ATOM 2228 C CA . PHE A 1 281 ? 2.611 -4.260 20.396 1.00 87.81 281 PHE A CA 1
ATOM 2229 C C . PHE A 1 281 ? 2.185 -5.707 20.151 1.00 87.81 281 PHE A C 1
ATOM 2231 O O . PHE A 1 281 ? 2.121 -6.197 19.015 1.00 87.81 281 PHE A O 1
ATOM 2238 N N . SER A 1 282 ? 1.807 -6.394 21.226 1.00 89.12 282 SER A N 1
ATOM 2239 C CA . SER A 1 282 ? 1.169 -7.703 21.131 1.00 89.12 282 SER A CA 1
ATOM 2240 C C . SER A 1 282 ? -0.151 -7.625 20.351 1.00 89.12 282 SER A C 1
ATOM 2242 O O . SER A 1 282 ? -0.746 -6.564 20.156 1.00 89.12 282 SER A O 1
ATOM 2244 N N . VAL A 1 283 ? -0.638 -8.770 19.869 1.00 85.81 283 VAL A N 1
ATOM 2245 C CA . VAL A 1 283 ? -1.932 -8.842 19.163 1.00 85.81 283 VAL A CA 1
ATOM 2246 C C . VAL A 1 283 ? -3.066 -8.288 20.040 1.00 85.81 283 VAL A C 1
ATOM 2248 O O . VAL A 1 283 ? -3.850 -7.469 19.565 1.00 85.81 283 VAL A O 1
ATOM 2251 N N . GLY A 1 284 ? -3.088 -8.655 21.326 1.00 88.06 284 GLY A N 1
ATOM 2252 C CA . GLY A 1 284 ? -4.086 -8.171 22.281 1.00 88.06 284 GLY A CA 1
ATOM 2253 C C . GLY A 1 284 ? -3.997 -6.663 22.522 1.00 88.06 284 GLY A C 1
ATOM 2254 O O . GLY A 1 284 ? -5.011 -5.974 22.479 1.00 88.06 284 GLY A O 1
ATOM 2255 N N . GLU A 1 285 ? -2.794 -6.108 22.687 1.00 89.94 285 GLU A N 1
ATOM 2256 C CA . GLU A 1 285 ? -2.623 -4.657 22.868 1.00 89.94 285 GLU A CA 1
ATOM 2257 C C . GLU A 1 285 ? -3.084 -3.857 21.646 1.00 89.94 285 GLU A C 1
ATOM 2259 O O . GLU A 1 285 ? -3.709 -2.806 21.791 1.00 89.94 285 GLU A O 1
ATOM 2264 N N . ARG A 1 286 ? -2.850 -4.370 20.433 1.00 90.12 286 ARG A N 1
ATOM 2265 C CA . ARG A 1 286 ? -3.351 -3.741 19.201 1.00 90.12 286 ARG A CA 1
ATOM 2266 C C . ARG A 1 286 ? -4.877 -3.735 19.139 1.00 90.12 286 ARG A C 1
ATOM 2268 O O . ARG A 1 286 ? -5.469 -2.732 18.742 1.00 90.12 286 ARG A O 1
ATOM 2275 N N . GLN A 1 287 ? -5.519 -4.821 19.560 1.00 89.44 287 GLN A N 1
ATOM 2276 C CA . GLN A 1 287 ? -6.979 -4.907 19.627 1.00 89.44 287 GLN A CA 1
ATOM 2277 C C . GLN A 1 287 ? -7.549 -3.939 20.673 1.00 89.44 287 GLN A C 1
ATOM 2279 O O . GLN A 1 287 ? -8.501 -3.207 20.396 1.00 89.44 287 GLN A O 1
ATOM 2284 N N . LEU A 1 288 ? -6.909 -3.860 21.840 1.00 91.00 288 LEU A N 1
ATOM 2285 C CA . LEU A 1 288 ? -7.218 -2.889 22.885 1.00 91.00 288 LEU A CA 1
ATOM 2286 C C . LEU A 1 288 ? -7.079 -1.444 22.373 1.00 91.00 288 LEU A C 1
ATOM 2288 O O . LEU A 1 288 ? -7.986 -0.635 22.563 1.00 91.00 288 LEU A O 1
ATOM 2292 N N . LEU A 1 289 ? -6.023 -1.118 21.625 1.00 91.00 289 LEU A N 1
ATOM 2293 C CA . LEU A 1 289 ? -5.877 0.195 20.983 1.00 91.00 289 LEU A CA 1
ATOM 2294 C C . LEU A 1 289 ? -7.024 0.496 20.000 1.00 91.00 289 LEU A C 1
ATOM 2296 O O . LEU A 1 289 ? -7.536 1.618 19.969 1.00 91.00 289 LEU A O 1
ATOM 2300 N N . CYS A 1 290 ? -7.494 -0.495 19.238 1.00 89.62 290 CYS A N 1
ATOM 2301 C CA . CYS A 1 290 ? -8.679 -0.347 18.386 1.00 89.62 290 CYS A CA 1
ATOM 2302 C C . CYS A 1 290 ? -9.971 -0.114 19.188 1.00 89.62 290 CYS A C 1
ATOM 2304 O O . CYS A 1 290 ? -10.793 0.717 18.794 1.00 89.62 290 CYS A O 1
ATOM 2306 N N . ILE A 1 291 ? -10.133 -0.772 20.338 1.00 90.31 291 ILE A N 1
ATOM 2307 C CA . ILE A 1 291 ? -11.247 -0.515 21.263 1.00 90.31 291 ILE A CA 1
ATOM 2308 C C . ILE A 1 291 ? -11.160 0.911 21.825 1.00 90.31 291 ILE A C 1
ATOM 2310 O O . ILE A 1 291 ? -12.163 1.628 21.842 1.00 90.31 291 ILE A O 1
ATOM 2314 N N . ALA A 1 292 ? -9.968 1.364 22.221 1.00 91.38 292 ALA A N 1
ATOM 2315 C CA . ALA A 1 292 ? -9.743 2.725 22.703 1.00 91.38 292 ALA A CA 1
ATOM 2316 C C . ALA A 1 292 ? -10.148 3.778 21.654 1.00 91.38 292 ALA A C 1
ATOM 2318 O O . ALA A 1 292 ? -10.871 4.721 21.984 1.00 91.38 292 ALA A O 1
ATOM 2319 N N . ARG A 1 293 ? -9.789 3.577 20.376 1.00 90.12 293 ARG A N 1
ATOM 2320 C CA . ARG A 1 293 ? -10.230 4.436 19.255 1.00 90.12 293 ARG A CA 1
ATOM 2321 C C . ARG A 1 293 ? -11.753 4.523 19.151 1.00 90.12 293 ARG A C 1
ATOM 2323 O O . ARG A 1 293 ? -12.305 5.615 19.015 1.00 90.12 293 ARG A O 1
ATOM 2330 N N . ALA A 1 294 ? -12.440 3.384 19.237 1.00 88.69 294 ALA A N 1
ATOM 2331 C CA . ALA A 1 294 ? -13.900 3.343 19.170 1.00 88.69 294 ALA A CA 1
ATOM 2332 C C . ALA A 1 294 ? -14.555 4.072 20.361 1.00 88.69 294 ALA A C 1
ATOM 2334 O O . ALA A 1 294 ? -15.551 4.779 20.186 1.00 88.69 294 ALA A O 1
ATOM 2335 N N . LEU A 1 295 ? -13.976 3.950 21.562 1.00 89.56 295 LEU A N 1
ATOM 2336 C CA . LEU A 1 295 ? -14.452 4.636 22.768 1.00 89.56 295 LEU A CA 1
ATOM 2337 C C . LEU A 1 295 ? -14.260 6.158 22.702 1.00 89.56 295 LEU A C 1
ATOM 2339 O O . LEU A 1 295 ? -15.152 6.893 23.132 1.00 89.56 295 LEU A O 1
ATOM 2343 N N . LEU A 1 296 ? -13.139 6.634 22.150 1.00 89.31 296 LEU A N 1
ATOM 2344 C CA . LEU A 1 296 ? -12.862 8.068 21.981 1.00 89.31 296 LEU A CA 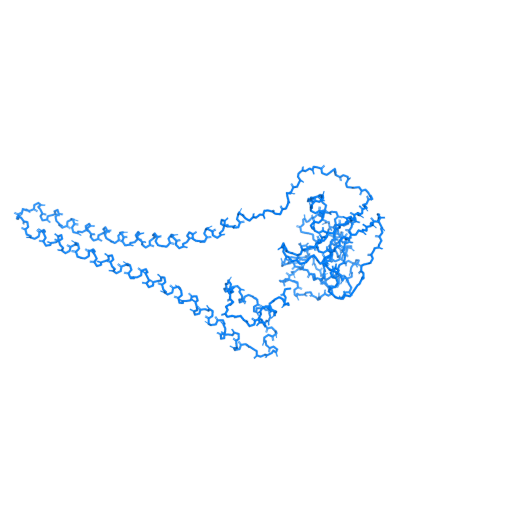1
ATOM 2345 C C . LEU A 1 296 ? -13.866 8.735 21.039 1.00 89.31 296 LEU A C 1
ATOM 2347 O O . LEU A 1 296 ? -14.373 9.817 21.332 1.00 89.31 296 LEU A O 1
ATOM 2351 N N . LYS A 1 297 ? -14.214 8.052 19.946 1.00 84.00 297 LYS A N 1
ATOM 2352 C CA . LYS A 1 297 ? -15.135 8.564 18.926 1.00 84.00 297 LYS A CA 1
ATOM 2353 C C . LYS A 1 297 ? -16.586 8.698 19.411 1.00 84.00 297 LYS A C 1
ATOM 2355 O O . LYS A 1 297 ? -17.357 9.434 18.803 1.00 84.00 297 LYS A O 1
ATOM 2360 N N . LYS A 1 298 ? -16.972 8.007 20.497 1.00 80.19 298 LYS A N 1
ATOM 2361 C CA . LYS A 1 298 ? -18.333 8.026 21.085 1.00 80.19 298 LYS A CA 1
ATOM 2362 C C . LYS A 1 298 ? -19.449 7.827 20.040 1.00 80.19 298 LYS A C 1
ATOM 2364 O O . LYS A 1 298 ? -20.497 8.471 20.090 1.00 80.19 298 LYS A O 1
ATOM 2369 N N . SER A 1 299 ? -19.223 6.929 19.084 1.00 80.12 299 SER A N 1
ATOM 2370 C CA . SER A 1 299 ? -20.171 6.623 18.007 1.00 80.12 299 SER A CA 1
ATOM 2371 C C . SER A 1 299 ? -21.467 5.997 18.528 1.00 80.12 299 SER A C 1
ATOM 2373 O O . SER A 1 299 ? -21.449 5.210 19.475 1.00 80.12 299 SER A O 1
ATOM 2375 N N . LYS A 1 300 ? -22.592 6.278 17.859 1.00 79.06 300 LYS A N 1
ATOM 2376 C CA . LYS A 1 300 ? -23.910 5.720 18.220 1.00 79.06 300 LYS A CA 1
ATOM 2377 C C . LYS A 1 300 ? -24.075 4.260 17.795 1.00 79.06 300 LYS A C 1
ATOM 2379 O O . LYS A 1 300 ? -24.842 3.536 18.421 1.00 79.06 300 LYS A O 1
ATOM 2384 N N . VAL A 1 301 ? -23.365 3.845 16.747 1.00 81.44 301 VAL A N 1
ATOM 2385 C CA . VAL A 1 301 ? -23.318 2.462 16.262 1.00 81.44 301 VAL A CA 1
ATOM 2386 C C . VAL A 1 301 ? -21.876 1.981 16.365 1.00 81.44 301 VAL A C 1
ATOM 2388 O O . VAL A 1 301 ? -20.962 2.657 15.889 1.00 81.44 301 VAL A O 1
ATOM 2391 N N . ILE A 1 302 ? -21.674 0.836 17.012 1.00 85.62 302 ILE A N 1
ATOM 2392 C CA . ILE A 1 302 ? -20.370 0.183 17.133 1.00 85.62 302 ILE A CA 1
ATOM 2393 C C . ILE A 1 302 ? -20.500 -1.201 16.514 1.00 85.62 302 ILE A C 1
ATOM 2395 O O . ILE A 1 302 ? -21.381 -1.968 16.901 1.00 85.62 302 ILE A O 1
ATOM 2399 N N . VAL A 1 303 ? -19.620 -1.507 15.569 1.00 84.75 303 VAL A N 1
ATOM 2400 C CA . VAL A 1 303 ? -19.524 -2.820 14.934 1.00 84.75 303 VAL A CA 1
ATOM 2401 C C . VAL A 1 303 ? -18.223 -3.469 15.381 1.00 84.75 303 VAL A C 1
ATOM 2403 O O . VAL A 1 30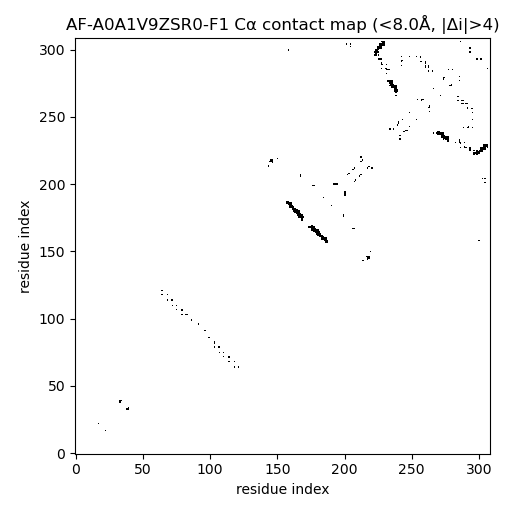3 ? -17.169 -2.836 15.346 1.00 84.75 303 VAL A O 1
ATOM 2406 N N . MET A 1 304 ? -18.304 -4.712 15.844 1.00 85.50 304 MET A N 1
ATOM 2407 C CA . MET A 1 304 ? -17.168 -5.462 16.373 1.00 85.50 304 MET A CA 1
ATOM 2408 C C . MET A 1 304 ? -17.045 -6.767 15.598 1.00 85.50 304 MET A C 1
ATOM 2410 O O . MET A 1 304 ? -17.973 -7.575 15.641 1.00 85.50 304 MET A O 1
ATOM 2414 N N . ASP A 1 305 ? -15.923 -6.965 14.910 1.00 83.19 305 ASP A N 1
ATOM 2415 C CA . ASP A 1 305 ? -15.591 -8.239 14.273 1.00 83.19 305 ASP A CA 1
ATOM 2416 C C . ASP A 1 305 ? -14.524 -8.954 15.112 1.00 83.19 305 ASP A C 1
ATOM 2418 O O . ASP A 1 305 ? -13.440 -8.418 15.316 1.00 83.19 305 ASP A O 1
ATOM 2422 N N . GLU A 1 306 ? -14.875 -10.114 15.678 1.00 73.69 306 GLU A N 1
ATOM 2423 C CA . GLU A 1 306 ? -14.004 -10.953 16.527 1.00 73.69 306 GLU A CA 1
ATOM 2424 C C . GLU A 1 306 ? -13.180 -10.196 17.598 1.00 73.69 306 GLU A C 1
ATOM 2426 O O . GLU A 1 306 ? -12.030 -10.518 17.877 1.00 73.69 306 GLU A O 1
ATOM 2431 N N . ALA A 1 307 ? -13.784 -9.210 18.273 1.00 60.72 307 ALA A N 1
ATOM 2432 C CA . ALA A 1 307 ? -13.106 -8.332 19.240 1.00 60.72 307 ALA A CA 1
ATOM 2433 C C . ALA A 1 307 ? -12.620 -9.004 20.553 1.00 60.72 307 ALA A C 1
ATOM 2435 O O . ALA A 1 307 ? -12.208 -8.304 21.476 1.00 60.72 307 ALA A O 1
ATOM 2436 N N . THR A 1 308 ? -12.687 -10.335 20.662 1.00 60.47 308 THR A N 1
ATOM 2437 C CA . THR A 1 308 ? -12.246 -11.120 21.834 1.00 60.47 308 THR A CA 1
ATOM 2438 C C . THR A 1 308 ? -11.326 -12.295 21.472 1.00 60.47 308 THR A C 1
ATOM 2440 O O . THR A 1 308 ? -11.193 -13.212 22.283 1.00 60.47 308 THR A O 1
ATOM 2443 N N . ALA A 1 309 ? -10.787 -12.328 20.248 1.00 50.44 309 ALA A N 1
ATOM 2444 C CA . ALA A 1 309 ? -9.860 -13.368 19.788 1.00 50.44 309 ALA A CA 1
ATOM 2445 C C . ALA A 1 309 ? -8.430 -13.182 20.319 1.00 50.44 309 ALA A C 1
ATOM 2447 O O . ALA A 1 309 ? -7.999 -12.015 20.447 1.00 50.44 309 ALA A O 1
#

Sequence (309 aa):
MRVAIARALYQDKDTYLLDDPLAAVESRKDFVLFKAFNIQDTYIAKQALLLDKNQRAYYLSIASTCWLGLRLEFIDTVATSLAAGLALCAPHSLTFAGIAGVSLSYSFSVAQVLNWTVRCLSILQTQMVSIQRLYSYTMLPEEGLWCSDTIEKNWPAKVELIFENVDLQYRNGLPHFLRKLSFKIHAREKIGIVGRSGAGKSSIVEFSFVELIFQILGYMIRNNISIIPQDPVLFSGSVRSNLDPFKACDDEMLWCVVKRVHLEKSIESFDDTVDESGQNFSVGERQLLCIARALLKKSKVIVMDEATA

Foldseek 3Di:
DVVVVVVVVPPPDPDDPPPDPCVVVVCVVCVVVCVVVVCVVVVVVVVVVVVVVVVVVVVVLVVVLVVVLVVLVVVLVVVLVVLVVVLVPDDDDPVSVVVSVVVSVVSVVVSVVVSVVVSVVSVVVVVVVVVVVVVVVVPDDDDPDQPPPCPDPCPDPWDKDWDAQDWDDPDPPDDTLDGGDTDIGTGPDDDDDDDDPPSCPVVCVVVVVPVVCCVPPHDVCVLQEAEQDPQQFAAWFFLLCRQPVPPPDDPVLLVVLCVVLVCCVVDVDRRDTQDHRRPVDDRLVSLSSSVSSRVSSNHSHYHYDCSPD

Solvent-accessible surface area (backbone atoms only — not comparable to full-atom values): 18557 Å² total; per-residue (Å²): 111,73,67,57,55,52,55,53,76,68,48,95,64,99,74,80,90,74,94,50,81,64,62,59,58,56,46,70,79,44,42,67,57,37,61,74,69,68,44,55,69,63,51,50,53,52,52,50,53,55,50,48,57,52,48,51,59,51,48,52,55,51,50,53,52,52,52,51,48,56,50,52,53,52,53,44,53,52,53,52,51,51,52,53,54,53,58,70,72,48,84,94,43,79,72,54,57,58,53,48,56,51,51,54,56,47,51,59,54,51,46,55,52,50,51,50,50,56,52,50,50,55,51,50,58,60,54,46,53,58,52,52,54,57,50,52,65,74,67,52,85,72,76,81,70,80,57,83,68,79,70,61,93,72,68,66,96,64,60,67,49,78,45,73,59,42,67,42,61,96,46,95,91,56,77,60,80,40,72,59,43,62,53,75,46,60,55,93,63,88,82,83,90,82,77,66,90,91,69,46,66,65,53,46,58,58,46,52,59,45,57,52,41,50,75,73,64,28,65,80,46,62,65,41,43,28,76,34,59,66,76,56,83,40,58,62,45,28,46,41,52,63,58,42,74,80,67,83,71,56,69,70,60,51,52,53,41,36,53,77,60,67,40,63,86,81,45,93,50,54,78,41,76,31,40,75,59,29,69,84,47,55,74,63,55,38,45,41,52,41,50,39,34,41,62,74,60,66,35,86,43,75,46,72,37,68,84,84,115

pLDDT: mean 78.11, std 15.48, range [33.56, 94.75]

Nearest PDB structures (foldseek):
  8i4c-assembly1_A  TM=8.870E-01  e=2.500E-14  Homo sapiens
  8hw2-assembly1_A  TM=7.516E-01  e=1.328E-13  Homo sapiens
  8vvc-assembly1_A  TM=6.359E-01  e=1.875E-14  Homo sapiens
  8fzq-assembly1_A  TM=7.051E-01  e=1.000E-09  Homo sapiens
  8vux-assembly1_B  TM=5.343E-01  e=2.525E-05  Homo sapiens

Mean predicted aligned error: 12.19 Å

Secondary structure (DSSP, 8-state):
-HHHHHHHHTS--S-----STTHHHHHHHHHHHHHHHT-HHHHHHHHHHHHHHHHHHHHHHHHHHHHHHHHHHHHHHHHHHHHHHHHHHS---HHHHHHHHHHHHHHHHHHHHHHHHHHHHHHHHHHHHHHHHHHHHHTSPPPS--------S---SS--EEEEEEEE-SSTTSPPSEEEEEEEE-TT--------TTSSHHHHHHHHHHHHHHHHH-GGGTTTEEEE-SS----SEEHHHHH-TT--S-HHHHHHHHHHTT-TTT-S-TTPEEPGGGTTS-HHHHHHHHHHHHHHHT-SEEEESSTT-